Protein AF-A0AAE1LAB5-F1 (afdb_monomer_lite)

pLDDT: mean 73.08, std 18.85, range [36.0, 97.56]

Structure (mmCIF, N/CA/C/O backbone):
data_AF-A0AAE1LAB5-F1
#
_entry.id   AF-A0AAE1LAB5-F1
#
loop_
_atom_site.group_PDB
_atom_site.id
_atom_site.type_symbol
_atom_site.label_atom_id
_atom_site.label_alt_id
_atom_site.label_comp_id
_atom_site.label_asym_id
_atom_site.label_entity_id
_atom_site.label_seq_id
_atom_site.pdbx_PDB_ins_code
_atom_site.Cartn_x
_atom_site.Cartn_y
_atom_site.Cartn_z
_atom_site.occupancy
_atom_site.B_iso_or_equiv
_atom_site.auth_seq_id
_atom_site.auth_comp_id
_atom_site.auth_asym_id
_atom_site.auth_atom_id
_atom_site.pdbx_PDB_model_num
ATOM 1 N N . MET A 1 1 ? -37.524 -19.608 55.853 1.00 47.59 1 MET A N 1
ATOM 2 C CA . MET A 1 1 ? -36.945 -18.722 56.881 1.00 47.59 1 MET A CA 1
ATOM 3 C C . MET A 1 1 ? -35.815 -19.489 57.549 1.00 47.59 1 MET A C 1
ATOM 5 O O . MET A 1 1 ? -36.113 -20.375 58.326 1.00 47.59 1 MET A O 1
ATOM 9 N N . ILE A 1 2 ? -34.574 -19.239 57.127 1.00 46.47 2 ILE A N 1
ATOM 10 C CA . ILE A 1 2 ? -33.291 -19.380 57.843 1.00 46.47 2 ILE A CA 1
ATOM 11 C C . ILE A 1 2 ? -32.331 -18.559 56.970 1.00 46.47 2 ILE A C 1
ATOM 13 O O . ILE A 1 2 ? -32.181 -18.834 55.782 1.00 46.47 2 ILE A O 1
ATOM 17 N N . ILE A 1 3 ? -31.821 -17.473 57.540 1.00 46.22 3 ILE A N 1
ATOM 18 C CA . ILE A 1 3 ? -30.944 -16.485 56.908 1.00 46.22 3 ILE A CA 1
ATOM 19 C C . ILE A 1 3 ? -29.530 -16.824 57.381 1.00 46.22 3 ILE A C 1
ATOM 21 O O . ILE A 1 3 ? -29.283 -16.846 58.586 1.00 46.22 3 ILE A O 1
ATOM 25 N N . GLY A 1 4 ? -28.631 -17.142 56.451 1.00 46.97 4 GLY A N 1
ATOM 26 C CA . GLY A 1 4 ? -27.217 -17.383 56.729 1.00 46.97 4 GLY A CA 1
ATOM 27 C C . GLY A 1 4 ? -26.400 -16.126 56.448 1.00 46.97 4 GLY A C 1
ATOM 28 O O . GLY A 1 4 ? -26.215 -15.767 55.290 1.00 46.97 4 GLY A O 1
ATOM 29 N N . ASN A 1 5 ? -25.937 -15.469 57.512 1.00 48.53 5 ASN A N 1
ATOM 30 C CA . ASN A 1 5 ? -24.971 -14.370 57.474 1.00 48.53 5 ASN A CA 1
ATOM 31 C C . ASN A 1 5 ? -23.584 -14.882 57.058 1.00 48.53 5 ASN A C 1
ATOM 33 O O . ASN A 1 5 ? -23.086 -15.843 57.645 1.00 48.53 5 ASN A O 1
ATOM 37 N N . VAL A 1 6 ? -22.928 -14.177 56.135 1.00 54.72 6 VAL A N 1
ATOM 38 C CA . VAL A 1 6 ? -21.488 -14.300 55.857 1.00 54.72 6 VAL A CA 1
ATOM 39 C C . VAL A 1 6 ? -20.824 -12.964 56.227 1.00 54.72 6 VAL A C 1
ATOM 41 O O . VAL A 1 6 ? -21.336 -11.921 55.816 1.00 54.72 6 VAL A O 1
ATOM 44 N N . PRO A 1 7 ? -19.744 -12.956 57.032 1.00 54.84 7 PRO A N 1
ATOM 45 C CA . PRO A 1 7 ? -19.070 -11.734 57.460 1.00 54.84 7 PRO A CA 1
ATOM 46 C C . PRO A 1 7 ? -18.138 -11.175 56.376 1.00 54.84 7 PRO A C 1
ATOM 48 O O . PRO A 1 7 ? -17.539 -11.917 55.599 1.00 54.84 7 PRO A O 1
ATOM 51 N N . GLY A 1 8 ? -18.057 -9.843 56.350 1.00 45.88 8 GLY A N 1
ATOM 52 C CA . GLY A 1 8 ? -17.379 -9.042 55.340 1.00 45.88 8 GLY A CA 1
ATOM 53 C C . GLY A 1 8 ? -15.859 -9.168 55.310 1.00 45.88 8 GLY A C 1
ATOM 54 O O . GLY A 1 8 ? -15.195 -9.360 56.328 1.00 45.88 8 GLY A O 1
ATOM 55 N N . VAL A 1 9 ? -15.334 -8.987 54.102 1.00 52.06 9 VAL A N 1
ATOM 56 C CA . VAL A 1 9 ? -13.923 -8.747 53.816 1.00 52.06 9 VAL A CA 1
ATOM 57 C C . VAL A 1 9 ? -13.809 -7.274 53.439 1.00 52.06 9 VAL A C 1
ATOM 59 O O . VAL A 1 9 ? -14.431 -6.827 52.476 1.00 52.06 9 VAL A O 1
ATOM 62 N N . ALA A 1 10 ? -13.064 -6.520 54.246 1.00 54.12 10 ALA A N 1
ATOM 63 C CA . ALA A 1 10 ? -12.597 -5.188 53.902 1.00 54.12 10 ALA A CA 1
ATOM 64 C C . ALA A 1 10 ? -11.557 -5.335 52.783 1.00 54.12 10 ALA A C 1
ATOM 66 O O . ALA A 1 10 ? -10.532 -5.982 52.985 1.00 54.12 10 ALA A O 1
ATOM 67 N N . GLY A 1 11 ? -11.877 -4.814 51.600 1.00 47.41 11 GLY A N 1
ATOM 68 C CA . GLY A 1 11 ? -10.947 -4.684 50.485 1.00 47.41 11 GLY A CA 1
ATOM 69 C C . GLY A 1 11 ? -10.471 -3.242 50.417 1.00 47.41 11 GLY A C 1
ATOM 70 O O . GLY A 1 11 ? -11.293 -2.330 50.362 1.00 47.41 11 GLY A O 1
ATOM 71 N N . ASP A 1 12 ? -9.156 -3.081 50.490 1.00 44.62 12 ASP A N 1
ATOM 72 C CA . ASP A 1 12 ? -8.423 -1.825 50.442 1.00 44.62 12 ASP A CA 1
ATOM 73 C C . ASP A 1 12 ? -8.774 -0.983 49.206 1.00 44.62 12 ASP A C 1
ATOM 75 O O . ASP A 1 12 ? -8.819 -1.481 48.080 1.00 44.62 12 ASP A O 1
ATOM 79 N N . ASN A 1 13 ? -8.991 0.315 49.432 1.00 46.31 13 ASN A N 1
ATOM 80 C CA . ASN A 1 13 ? -9.000 1.325 48.381 1.00 46.31 13 ASN A CA 1
ATOM 81 C C . ASN A 1 13 ? -7.557 1.500 47.899 1.00 46.31 13 ASN A C 1
ATOM 83 O O . ASN A 1 13 ? -6.717 2.005 48.643 1.00 46.31 13 ASN A O 1
ATOM 87 N N . VAL A 1 14 ? -7.274 1.059 46.676 1.00 53.84 14 VAL A N 1
ATOM 88 C CA . VAL A 1 14 ? -6.040 1.401 45.971 1.00 53.84 14 VAL A CA 1
ATOM 89 C C . VAL A 1 14 ? -6.331 2.662 45.169 1.00 53.84 14 VAL A C 1
ATOM 91 O O . VAL A 1 14 ? -7.194 2.651 44.294 1.00 53.84 14 VAL A O 1
ATOM 94 N N . ASP A 1 15 ? -5.639 3.742 45.519 1.00 51.41 15 ASP A N 1
ATOM 95 C CA . ASP A 1 15 ? -5.604 4.987 44.762 1.00 51.41 15 ASP A CA 1
ATOM 96 C C . ASP A 1 15 ? -5.002 4.716 43.370 1.00 51.41 15 ASP A C 1
ATOM 98 O O . ASP A 1 15 ? -3.806 4.455 43.226 1.00 51.41 15 ASP A O 1
ATOM 102 N N . GLU A 1 16 ? -5.851 4.729 42.342 1.00 51.78 16 GLU A N 1
ATOM 103 C CA . GLU A 1 16 ? -5.446 4.759 40.936 1.00 51.78 16 GLU A CA 1
ATOM 104 C C . GLU A 1 16 ? -5.045 6.203 40.598 1.00 51.78 16 GLU A C 1
ATOM 106 O O . GLU A 1 16 ? -5.888 7.053 40.314 1.00 51.78 16 GLU A O 1
ATOM 111 N N . GLU A 1 17 ? -3.747 6.504 40.688 1.00 54.88 17 GLU A N 1
ATOM 112 C CA . GLU A 1 17 ? -3.196 7.746 40.148 1.00 54.88 17 GLU A CA 1
ATOM 113 C C . GLU A 1 17 ? -3.131 7.670 38.614 1.00 54.88 17 GLU A C 1
ATOM 115 O O . GLU A 1 17 ? -2.463 6.816 38.024 1.00 54.88 17 GLU A O 1
ATOM 120 N N . ASP A 1 18 ? -3.840 8.609 37.989 1.00 44.50 18 ASP A N 1
ATOM 121 C CA . ASP A 1 18 ? -3.874 8.909 36.562 1.00 44.50 18 ASP A CA 1
ATOM 122 C C . ASP A 1 18 ? -2.466 9.118 35.977 1.00 44.50 18 ASP A C 1
ATOM 124 O O . ASP A 1 18 ? -1.861 10.185 36.100 1.00 44.50 18 ASP A O 1
ATOM 128 N N . ASN A 1 19 ? -1.962 8.118 35.254 1.00 44.69 19 ASN A N 1
ATOM 129 C CA . ASN A 1 19 ? -0.778 8.252 34.410 1.00 44.69 19 ASN A CA 1
ATOM 130 C C . ASN A 1 19 ? -1.202 8.466 32.948 1.00 44.69 19 ASN A C 1
ATOM 132 O O . ASN A 1 19 ? -1.164 7.552 32.122 1.00 44.69 19 ASN A O 1
ATOM 136 N N . VAL A 1 20 ? -1.647 9.682 32.623 1.00 42.00 20 VAL A N 1
ATOM 137 C CA . VAL A 1 20 ? -1.974 10.070 31.243 1.00 42.00 20 VAL A CA 1
ATOM 138 C C . VAL A 1 20 ? -0.680 10.476 30.538 1.00 42.00 20 VAL A C 1
ATOM 140 O O . VAL A 1 20 ? -0.232 11.618 30.607 1.00 42.00 20 VAL A O 1
ATOM 143 N N . SER A 1 21 ? -0.048 9.502 29.885 1.00 44.84 21 SER A N 1
ATOM 144 C CA . SER A 1 21 ? 1.121 9.729 29.033 1.00 44.84 21 SER A CA 1
ATOM 145 C C . SER A 1 21 ? 0.756 10.617 27.841 1.00 44.84 21 SER A C 1
ATOM 147 O O . SER A 1 21 ? -0.222 10.365 27.135 1.00 44.84 21 SER A O 1
ATOM 149 N N . ALA A 1 22 ? 1.559 11.657 27.627 1.00 44.81 22 ALA A N 1
ATOM 150 C CA . ALA A 1 22 ? 1.463 12.566 26.495 1.00 44.81 22 ALA A CA 1
ATOM 151 C C . ALA A 1 22 ? 1.637 11.799 25.172 1.00 44.81 22 ALA A C 1
ATOM 153 O O . ALA A 1 22 ? 2.671 11.177 24.937 1.00 44.81 22 ALA A O 1
ATOM 154 N N . LEU A 1 23 ? 0.617 11.838 24.313 1.00 45.19 23 LEU A N 1
ATOM 155 C CA . LEU A 1 23 ? 0.712 11.377 22.930 1.00 45.19 23 LEU A CA 1
ATOM 156 C C . LEU A 1 23 ? 1.247 12.537 22.085 1.00 45.19 23 LEU A C 1
ATOM 158 O O . LEU A 1 23 ? 0.518 13.485 21.800 1.00 45.19 23 LEU A O 1
ATOM 162 N N . GLU A 1 24 ? 2.529 12.481 21.726 1.00 52.66 24 GLU A N 1
ATOM 163 C CA . GLU A 1 24 ? 3.120 13.378 20.730 1.00 52.66 24 GLU A CA 1
ATOM 164 C C . GLU A 1 24 ? 2.564 13.041 19.333 1.00 52.66 24 GLU A C 1
ATOM 166 O O . GLU A 1 24 ? 2.440 11.869 18.966 1.00 52.66 24 GLU A O 1
ATOM 171 N N . GLU A 1 25 ? 2.210 14.065 18.549 1.00 46.75 25 GLU A N 1
ATOM 172 C CA . GLU A 1 25 ? 1.856 13.914 17.134 1.00 46.75 25 GLU A CA 1
ATOM 173 C C . GLU A 1 25 ? 3.087 13.423 16.363 1.00 46.75 25 GLU A C 1
ATOM 175 O O . GLU A 1 25 ? 4.005 14.186 16.067 1.00 46.75 25 GLU A O 1
ATOM 180 N N . VAL A 1 26 ? 3.128 12.127 16.054 1.00 48.59 26 VAL A N 1
ATOM 181 C CA . VAL A 1 26 ? 4.258 11.539 15.336 1.00 48.59 26 VAL A CA 1
ATOM 182 C C . VAL A 1 26 ? 4.101 11.804 13.840 1.00 48.59 26 VAL A C 1
ATOM 184 O O . VAL A 1 26 ? 3.186 11.288 13.196 1.00 48.59 26 VAL A O 1
ATOM 187 N N . SER A 1 27 ? 5.006 12.597 13.266 1.00 48.59 27 SER A N 1
ATOM 188 C CA . SER A 1 27 ? 5.107 12.758 11.815 1.00 48.59 27 SER A CA 1
ATOM 189 C C . SER A 1 27 ? 5.420 11.406 11.166 1.00 48.59 27 SER A C 1
ATOM 191 O O . SER A 1 27 ? 6.287 10.668 11.634 1.00 48.59 27 SER A O 1
ATOM 193 N N . LEU A 1 28 ? 4.775 11.082 10.038 1.00 51.34 28 LEU A N 1
ATOM 194 C CA . LEU A 1 28 ? 5.067 9.867 9.255 1.00 51.34 28 LEU A CA 1
ATOM 195 C C . LEU A 1 28 ? 6.553 9.754 8.861 1.00 51.34 28 LEU A C 1
ATOM 197 O O . LEU A 1 28 ? 7.046 8.650 8.642 1.00 51.34 28 LEU A O 1
ATOM 201 N N . GLN A 1 29 ? 7.272 10.880 8.797 1.00 50.75 29 GLN A N 1
ATOM 202 C CA . GLN A 1 29 ? 8.713 10.912 8.532 1.00 50.75 29 GLN A CA 1
ATOM 203 C C . GLN A 1 29 ? 9.547 10.467 9.748 1.00 50.75 29 GLN A C 1
ATOM 205 O O . GLN A 1 29 ? 10.603 9.864 9.562 1.00 50.75 29 GLN A O 1
ATOM 210 N N . ASP A 1 30 ? 9.044 10.665 10.969 1.00 50.00 30 ASP A N 1
ATOM 211 C CA . ASP A 1 30 ? 9.738 10.331 12.220 1.00 50.00 30 ASP A CA 1
ATOM 212 C C . ASP A 1 30 ? 9.530 8.858 12.628 1.00 50.00 30 ASP A C 1
ATOM 214 O O . ASP A 1 30 ? 10.424 8.228 13.195 1.00 50.00 30 ASP A O 1
ATOM 218 N N . ILE A 1 31 ? 8.399 8.243 12.247 1.00 52.41 31 ILE A N 1
ATOM 219 C CA . ILE A 1 31 ? 8.104 6.813 12.507 1.00 52.41 31 ILE A CA 1
ATOM 220 C C . ILE A 1 31 ? 9.097 5.885 11.789 1.00 52.41 31 ILE A C 1
ATOM 222 O O . ILE A 1 31 ? 9.426 4.807 12.286 1.00 52.41 31 ILE A O 1
ATOM 226 N N . VAL A 1 32 ? 9.620 6.303 10.632 1.00 50.59 32 VAL A N 1
ATOM 227 C CA . VAL A 1 32 ? 10.622 5.530 9.878 1.00 50.59 32 VAL A CA 1
ATOM 228 C C . VAL A 1 32 ? 11.971 5.483 10.622 1.00 50.59 32 VAL A C 1
ATOM 230 O O . VAL A 1 32 ? 12.738 4.532 10.440 1.00 50.59 32 VAL A O 1
ATOM 233 N N . GLY A 1 33 ? 12.238 6.455 11.504 1.00 44.22 33 GLY A N 1
ATOM 234 C CA . GLY A 1 33 ? 13.461 6.543 12.303 1.00 44.22 33 GLY A CA 1
ATOM 235 C C . GLY A 1 33 ? 13.467 5.675 13.567 1.00 44.22 33 GLY A C 1
ATOM 236 O O . GLY A 1 33 ? 14.489 5.076 13.875 1.00 44.22 33 GLY A O 1
ATOM 237 N N . ALA A 1 34 ? 12.335 5.529 14.262 1.00 45.66 34 ALA A N 1
ATOM 238 C CA . ALA A 1 34 ? 12.304 5.038 15.650 1.00 45.66 34 ALA A CA 1
ATOM 239 C C . ALA A 1 34 ? 12.298 3.504 15.857 1.00 45.66 34 ALA A C 1
ATOM 241 O O . ALA A 1 34 ? 12.138 3.034 16.981 1.00 45.66 34 ALA A O 1
ATOM 242 N N . VAL A 1 35 ? 12.469 2.689 14.811 1.00 48.50 35 VAL A N 1
ATOM 243 C CA . VAL A 1 35 ? 12.579 1.219 14.960 1.00 48.50 35 VAL A CA 1
ATOM 244 C C . VAL A 1 35 ? 14.047 0.823 15.181 1.00 48.50 35 VAL A C 1
ATOM 246 O O . VAL A 1 35 ? 14.648 0.196 14.312 1.00 48.50 35 VAL A O 1
ATOM 249 N N . GLU A 1 36 ? 14.683 1.272 16.258 1.00 47.16 36 GLU A N 1
ATOM 250 C CA . GLU A 1 36 ? 16.072 0.894 16.567 1.00 47.16 36 GLU A CA 1
ATOM 251 C C . GLU A 1 36 ? 16.140 -0.387 17.420 1.00 47.16 36 GLU A C 1
ATOM 253 O O . GLU A 1 36 ? 15.491 -0.505 18.455 1.00 47.16 36 GLU A O 1
ATOM 258 N N . ASP A 1 37 ? 16.927 -1.342 16.912 1.00 44.94 37 ASP A N 1
ATOM 259 C CA . ASP A 1 37 ? 17.691 -2.384 17.605 1.00 44.94 37 ASP A CA 1
ATOM 260 C C . ASP A 1 37 ? 17.012 -3.263 18.666 1.00 44.94 37 ASP A C 1
ATOM 262 O O . ASP A 1 37 ? 17.310 -3.216 19.857 1.00 44.94 37 ASP A O 1
ATOM 266 N N . THR A 1 38 ? 16.254 -4.249 18.186 1.00 45.81 38 THR A N 1
ATOM 267 C CA . THR A 1 38 ? 16.291 -5.595 18.782 1.00 45.81 38 THR A CA 1
ATOM 268 C C . THR A 1 38 ? 16.699 -6.589 17.699 1.00 45.81 38 THR A C 1
ATOM 270 O O . THR A 1 38 ? 15.855 -7.271 17.117 1.00 45.81 38 THR A O 1
ATOM 273 N N . ALA A 1 39 ? 17.989 -6.593 17.358 1.00 44.25 39 ALA A N 1
ATOM 274 C CA . ALA A 1 39 ? 18.592 -7.540 16.428 1.00 44.25 39 ALA A CA 1
ATOM 275 C C . ALA A 1 39 ? 19.476 -8.520 17.205 1.00 44.25 39 ALA A C 1
ATOM 277 O O . ALA A 1 39 ? 20.671 -8.300 17.361 1.00 44.25 39 ALA A O 1
ATOM 278 N N . ASP A 1 40 ? 18.868 -9.608 17.657 1.00 54.19 40 ASP A N 1
ATOM 279 C CA . ASP A 1 40 ? 19.535 -10.901 17.730 1.00 54.19 40 ASP A CA 1
ATOM 280 C C . ASP A 1 40 ? 18.772 -11.831 16.775 1.00 54.19 40 ASP A C 1
ATOM 282 O O . ASP A 1 40 ? 17.556 -11.690 16.633 1.00 54.19 40 ASP A O 1
ATOM 286 N N . GLU A 1 41 ? 19.505 -12.751 16.140 1.00 44.81 41 GLU A N 1
ATOM 287 C CA . GLU A 1 41 ? 19.078 -13.884 15.291 1.00 44.81 41 GLU A CA 1
ATOM 288 C C . GLU A 1 41 ? 19.467 -13.793 13.796 1.00 44.81 41 GLU A C 1
ATOM 290 O O . GLU A 1 41 ? 18.862 -13.117 12.964 1.00 44.81 41 GLU A O 1
ATOM 295 N N . ASP A 1 42 ? 20.515 -14.566 13.496 1.00 39.75 42 ASP A N 1
ATOM 296 C CA . ASP A 1 42 ? 20.771 -15.365 12.298 1.00 39.75 42 ASP A CA 1
ATOM 297 C C . ASP A 1 42 ? 20.525 -14.754 10.913 1.00 39.75 42 ASP A C 1
ATOM 299 O O . ASP A 1 42 ? 19.464 -14.809 10.286 1.00 39.75 42 ASP A O 1
ATOM 303 N N . PHE A 1 43 ? 21.651 -14.298 10.371 1.00 40.78 43 PHE A N 1
ATOM 304 C CA . PHE A 1 43 ? 21.884 -13.884 9.000 1.00 40.78 43 PHE A CA 1
ATOM 305 C C . PHE A 1 43 ? 21.645 -15.045 8.014 1.00 40.78 43 PHE A C 1
ATOM 307 O O . PHE A 1 43 ? 22.578 -15.692 7.533 1.00 40.78 43 PHE A O 1
ATOM 314 N N . ILE A 1 44 ? 20.386 -15.302 7.656 1.00 41.38 44 ILE A N 1
ATOM 315 C CA . ILE A 1 44 ? 20.075 -16.024 6.422 1.00 41.38 44 ILE A CA 1
ATOM 316 C C . ILE A 1 44 ? 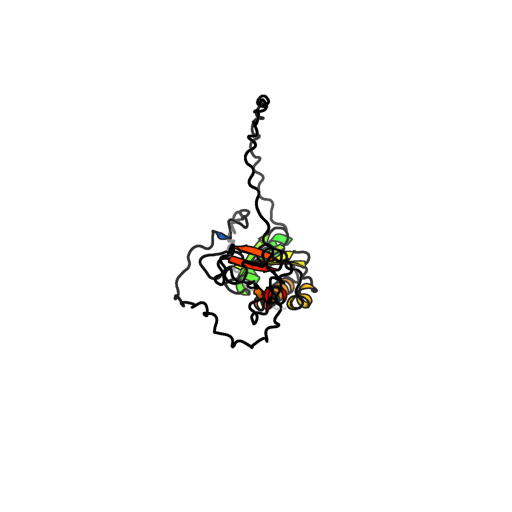20.472 -15.091 5.277 1.00 41.38 44 ILE A C 1
ATOM 318 O O . ILE A 1 44 ? 19.760 -14.144 4.943 1.00 41.38 44 ILE A O 1
ATOM 322 N N . ALA A 1 45 ? 21.650 -15.334 4.699 1.00 36.00 45 ALA A N 1
ATOM 323 C CA . ALA A 1 45 ? 22.103 -14.681 3.480 1.00 36.00 45 ALA A CA 1
ATOM 324 C C . ALA A 1 45 ? 21.143 -15.046 2.339 1.00 36.00 45 ALA A C 1
ATOM 326 O O . ALA A 1 45 ? 21.324 -16.037 1.633 1.00 36.00 45 ALA A O 1
ATOM 327 N N . ASP A 1 46 ? 20.089 -14.249 2.193 1.00 39.75 46 ASP A N 1
ATOM 328 C CA . ASP A 1 46 ? 19.093 -14.402 1.146 1.00 39.75 46 ASP A CA 1
ATOM 329 C C . ASP A 1 46 ? 19.730 -13.925 -0.166 1.00 39.75 46 ASP A C 1
ATOM 331 O O . ASP A 1 46 ? 19.745 -12.735 -0.514 1.00 39.75 46 ASP A O 1
ATOM 335 N N . VAL A 1 47 ? 20.365 -14.881 -0.848 1.00 38.78 47 VAL A N 1
ATOM 336 C CA . VAL A 1 47 ? 20.833 -14.769 -2.226 1.00 38.78 47 VAL A CA 1
ATOM 337 C C . VAL A 1 47 ? 19.628 -14.313 -3.038 1.00 38.78 47 VAL A C 1
ATOM 339 O O . VAL A 1 47 ? 18.694 -15.087 -3.231 1.00 38.78 47 VAL A O 1
ATOM 342 N N . CYS A 1 48 ? 19.626 -13.059 -3.511 1.00 39.38 48 CYS A N 1
ATOM 343 C CA . CYS A 1 48 ? 18.684 -12.643 -4.546 1.00 39.38 48 CYS A CA 1
ATOM 344 C C . CYS A 1 48 ? 18.787 -13.705 -5.645 1.00 39.38 48 CYS A C 1
ATOM 346 O O . CYS A 1 48 ? 19.894 -13.851 -6.177 1.00 39.38 48 CYS A O 1
ATOM 348 N N . PRO A 1 49 ? 17.728 -14.485 -5.943 1.00 42.97 49 PRO A N 1
ATOM 349 C CA . PRO A 1 49 ? 17.829 -15.520 -6.951 1.00 42.97 49 PRO A CA 1
ATOM 350 C C . PRO A 1 49 ? 18.284 -14.822 -8.223 1.00 42.97 49 PRO A C 1
ATOM 352 O O . PRO A 1 49 ? 17.580 -13.970 -8.769 1.00 42.97 49 PRO A O 1
ATOM 355 N N . SER A 1 50 ? 19.520 -15.119 -8.626 1.00 44.62 50 SER A N 1
ATOM 356 C CA . SER A 1 50 ? 20.026 -14.676 -9.913 1.00 44.62 50 SER A CA 1
ATOM 357 C C . SER A 1 50 ? 19.013 -15.159 -10.944 1.00 44.62 50 SER A C 1
ATOM 359 O O . SER A 1 50 ? 18.534 -16.291 -10.800 1.00 44.62 50 SER A O 1
ATOM 361 N N . PRO A 1 51 ? 18.620 -14.319 -11.913 1.00 40.69 51 PRO A N 1
ATOM 362 C CA . PRO A 1 51 ? 17.593 -14.676 -12.877 1.00 40.69 51 PRO A CA 1
ATOM 363 C C . PRO A 1 51 ? 18.000 -15.998 -13.524 1.00 40.69 51 PRO A C 1
ATOM 365 O O . PRO A 1 51 ? 18.975 -16.063 -14.271 1.00 40.69 51 PRO A O 1
ATOM 368 N N . SER A 1 52 ? 17.300 -17.076 -13.160 1.00 39.19 52 SER A N 1
ATOM 369 C CA . SER A 1 52 ? 17.476 -18.360 -13.819 1.00 39.19 52 SER A CA 1
ATOM 370 C C . SER A 1 52 ? 17.094 -18.139 -15.268 1.00 39.19 52 SER A C 1
ATOM 372 O O . SER A 1 52 ? 15.998 -17.665 -15.563 1.00 39.19 52 SER A O 1
ATOM 374 N N . SER A 1 53 ? 18.050 -18.423 -16.141 1.00 40.88 53 SER A N 1
ATOM 375 C CA . SER A 1 53 ? 17.956 -18.385 -17.589 1.00 40.88 53 SER A CA 1
ATOM 376 C C . SER A 1 53 ? 16.663 -19.050 -18.059 1.00 40.88 53 SER A C 1
ATOM 378 O O . SER A 1 53 ? 16.561 -20.273 -18.149 1.00 40.88 53 SER A O 1
ATOM 380 N N . VAL A 1 54 ? 15.658 -18.224 -18.347 1.00 48.06 54 VAL A N 1
ATOM 381 C CA . VAL A 1 54 ? 14.438 -18.652 -19.027 1.00 48.06 54 VAL A CA 1
ATOM 382 C C . VAL A 1 54 ? 14.846 -19.122 -20.429 1.00 48.06 54 VAL A C 1
ATOM 384 O O . VAL A 1 54 ? 15.597 -18.408 -21.099 1.00 48.06 54 VAL A O 1
ATOM 387 N N . PRO A 1 55 ? 14.401 -20.304 -20.891 1.00 41.12 55 PRO A N 1
ATOM 388 C CA . PRO A 1 55 ? 14.687 -20.763 -22.242 1.00 41.12 55 PRO A CA 1
ATOM 389 C C . PRO A 1 55 ? 14.108 -19.771 -23.257 1.00 41.12 55 PRO A C 1
ATOM 391 O O . PRO A 1 55 ? 12.909 -19.487 -23.263 1.00 41.12 55 PRO A O 1
ATOM 394 N N . GLN A 1 56 ? 14.992 -19.223 -24.091 1.00 37.75 56 GLN A N 1
ATOM 395 C CA . GLN A 1 56 ? 14.646 -18.338 -25.195 1.00 37.75 56 GLN A CA 1
ATOM 396 C C . GLN A 1 56 ? 13.718 -19.079 -26.163 1.00 37.75 56 GLN A C 1
ATOM 398 O O . GLN A 1 56 ? 14.095 -20.091 -26.747 1.00 37.75 56 GLN A O 1
ATOM 403 N N . HIS A 1 57 ? 12.500 -18.569 -26.329 1.00 45.75 57 HIS A N 1
ATOM 404 C CA . HIS A 1 57 ? 11.667 -18.911 -27.472 1.00 45.75 57 HIS A CA 1
ATOM 405 C C . HIS A 1 57 ? 12.116 -18.054 -28.659 1.00 45.75 57 HIS A C 1
ATOM 407 O O . HIS A 1 57 ? 12.003 -16.828 -28.620 1.00 45.75 57 HIS A O 1
ATOM 413 N N . ASP A 1 58 ? 12.628 -18.716 -29.696 1.00 41.28 58 ASP A N 1
ATOM 414 C CA . ASP A 1 58 ? 13.009 -18.117 -30.973 1.00 41.28 58 ASP A CA 1
ATOM 415 C C . ASP A 1 58 ? 11.801 -17.439 -31.638 1.00 41.28 58 ASP A C 1
ATOM 417 O O . ASP A 1 58 ? 10.924 -18.096 -32.203 1.00 41.28 58 ASP A O 1
ATOM 421 N N . TYR A 1 59 ? 11.760 -16.106 -31.596 1.00 50.03 59 TYR A N 1
ATOM 422 C CA . TYR A 1 59 ? 10.879 -15.318 -32.451 1.00 50.03 59 TYR A CA 1
ATOM 423 C C . TYR A 1 59 ? 11.595 -15.005 -33.764 1.00 50.03 59 TYR A C 1
ATOM 425 O O . TYR A 1 59 ? 12.635 -14.347 -33.802 1.00 50.03 59 TYR A O 1
ATOM 433 N N . ALA A 1 60 ? 11.015 -15.502 -34.856 1.00 49.81 60 ALA A N 1
ATOM 434 C CA . ALA A 1 60 ? 11.470 -15.261 -36.213 1.00 49.81 60 ALA A CA 1
ATOM 435 C C . ALA A 1 60 ? 11.464 -13.759 -36.551 1.00 49.81 60 ALA A C 1
ATOM 437 O O . ALA A 1 60 ? 10.466 -13.056 -36.401 1.00 49.81 60 ALA A O 1
ATOM 438 N N . LYS A 1 61 ? 12.615 -13.302 -37.040 1.00 50.94 61 LYS A N 1
ATOM 439 C CA . LYS A 1 61 ? 12.940 -11.943 -37.478 1.00 50.94 61 LYS A CA 1
ATOM 440 C C . LYS A 1 61 ? 12.268 -11.627 -38.826 1.00 50.94 61 LYS A C 1
ATOM 442 O O . LYS A 1 61 ? 12.550 -12.342 -39.788 1.00 50.94 61 LYS A O 1
ATOM 447 N N . PRO A 1 62 ? 11.469 -10.557 -38.974 1.00 53.59 62 PRO A N 1
ATOM 448 C CA . PRO A 1 62 ? 11.206 -9.992 -40.288 1.00 53.59 62 PRO A CA 1
ATOM 449 C C . PRO A 1 62 ? 12.341 -9.037 -40.678 1.00 53.59 62 PRO A C 1
ATOM 451 O O . PRO A 1 62 ? 12.779 -8.191 -39.898 1.00 53.59 62 PRO A O 1
ATOM 454 N N . ALA A 1 63 ? 12.841 -9.219 -41.898 1.00 51.47 63 ALA A N 1
ATOM 455 C CA . ALA A 1 63 ? 13.765 -8.309 -42.550 1.00 51.47 63 ALA A CA 1
ATOM 456 C C . ALA A 1 63 ? 13.008 -7.070 -43.046 1.00 51.47 63 ALA A C 1
ATOM 458 O O . ALA A 1 63 ? 11.983 -7.197 -43.714 1.00 51.47 63 ALA A O 1
ATOM 459 N N . SER A 1 64 ? 13.545 -5.886 -42.770 1.00 54.81 64 SER A N 1
ATOM 460 C CA . SER A 1 64 ? 13.219 -4.680 -43.527 1.00 54.81 64 SER A CA 1
ATOM 461 C C . SER A 1 64 ? 14.424 -3.747 -43.524 1.00 54.81 64 SER A C 1
ATOM 463 O O . SER A 1 64 ? 14.716 -3.083 -42.528 1.00 54.81 64 SER A O 1
ATOM 465 N N . ASP A 1 65 ? 15.123 -3.745 -44.655 1.00 55.47 65 ASP A N 1
ATOM 466 C CA . ASP A 1 65 ? 16.023 -2.684 -45.086 1.00 55.47 65 ASP A CA 1
ATOM 467 C C . ASP A 1 65 ? 15.238 -1.382 -45.213 1.00 55.47 65 ASP A C 1
ATOM 469 O O . ASP A 1 65 ? 14.227 -1.388 -45.902 1.00 55.47 65 ASP A O 1
ATOM 473 N N . HIS A 1 66 ? 15.711 -0.274 -44.636 1.00 49.22 66 HIS A N 1
ATOM 474 C CA . HIS A 1 66 ? 15.519 1.051 -45.232 1.00 49.22 66 HIS A CA 1
ATOM 475 C C . HIS A 1 66 ? 16.545 2.069 -44.709 1.00 49.22 66 HIS A C 1
ATOM 477 O O . HIS A 1 66 ? 16.513 2.502 -43.564 1.00 49.22 66 HIS A O 1
ATOM 483 N N . SER A 1 67 ? 17.432 2.433 -45.637 1.00 60.53 67 SER A N 1
ATOM 484 C CA . SER A 1 67 ? 17.909 3.778 -45.980 1.00 60.53 67 SER A CA 1
ATOM 485 C C . SER A 1 67 ? 18.421 4.718 -44.882 1.00 60.53 67 SER A C 1
ATOM 487 O O . SER A 1 67 ? 17.675 5.340 -44.132 1.00 60.53 67 SER A O 1
ATOM 489 N N . VAL A 1 68 ? 19.738 4.917 -44.937 1.00 51.62 68 VAL A N 1
ATOM 490 C CA . VAL A 1 68 ? 20.499 6.015 -44.337 1.00 51.62 68 VAL A CA 1
ATOM 491 C C . VAL A 1 68 ? 20.129 7.332 -45.026 1.00 51.62 68 VAL A C 1
ATOM 493 O O . VAL A 1 68 ? 20.205 7.422 -46.251 1.00 51.62 68 VAL A O 1
ATOM 496 N N . SER A 1 69 ? 19.798 8.354 -44.238 1.00 55.34 69 SER A N 1
ATOM 497 C CA . SER A 1 69 ? 19.814 9.754 -44.670 1.00 55.34 69 SER A CA 1
ATOM 498 C C . SER A 1 69 ? 20.636 10.557 -43.671 1.00 55.34 69 SER A C 1
ATOM 500 O O . SER A 1 69 ? 20.213 10.800 -42.542 1.00 55.34 69 SER A O 1
ATOM 502 N N . GLU A 1 70 ? 21.833 10.939 -44.102 1.00 58.91 70 GLU A N 1
ATOM 503 C CA . GLU A 1 70 ? 22.675 11.940 -43.462 1.00 58.91 70 GLU A CA 1
ATOM 504 C C . GLU A 1 70 ? 22.030 13.316 -43.648 1.00 58.91 70 GLU A C 1
ATOM 506 O O . GLU A 1 70 ? 21.733 13.711 -44.777 1.00 58.91 70 GLU A O 1
ATOM 511 N N . ILE A 1 71 ? 21.838 14.074 -42.565 1.00 58.31 71 ILE A N 1
ATOM 512 C CA . ILE A 1 71 ? 21.626 15.517 -42.679 1.00 58.31 71 ILE A CA 1
ATOM 513 C C . ILE A 1 71 ? 22.528 16.240 -41.686 1.00 58.31 71 ILE A C 1
ATOM 515 O O . ILE A 1 71 ? 22.600 15.939 -40.497 1.00 58.31 71 ILE A O 1
ATOM 519 N N . SER A 1 72 ? 23.252 17.168 -42.290 1.00 51.41 72 SER A N 1
ATOM 520 C CA . SER A 1 72 ? 24.314 18.018 -41.795 1.00 51.41 72 SER A CA 1
ATOM 521 C C . SER A 1 72 ? 23.846 19.039 -40.750 1.00 51.41 72 SER A C 1
ATOM 523 O O . SER A 1 72 ? 22.739 19.551 -40.851 1.00 51.41 72 SER A O 1
ATOM 525 N N . SER A 1 73 ? 24.767 19.362 -39.834 1.00 49.72 73 SER A N 1
ATOM 526 C CA . SER A 1 73 ? 25.133 20.700 -39.334 1.00 49.72 73 SER A CA 1
ATOM 527 C C . SER A 1 73 ? 24.038 21.708 -38.948 1.00 49.72 73 SER A C 1
ATOM 529 O O . SER A 1 73 ? 23.208 22.079 -39.761 1.00 49.72 73 SER A O 1
ATOM 531 N N . VAL A 1 74 ? 24.176 22.318 -37.765 1.00 54.75 74 VAL A N 1
ATOM 532 C CA . VAL A 1 74 ? 24.475 23.760 -37.606 1.00 54.75 74 VAL A CA 1
ATOM 533 C C . VAL A 1 74 ? 24.721 24.042 -36.119 1.00 54.75 74 VAL A C 1
ATOM 535 O O . VAL A 1 74 ? 23.882 23.803 -35.256 1.00 54.75 74 VAL A O 1
ATOM 538 N N . ILE A 1 75 ? 25.918 24.555 -35.844 1.00 58.50 75 ILE A N 1
ATOM 539 C CA . ILE A 1 75 ? 26.331 25.179 -34.589 1.00 58.50 75 ILE A CA 1
ATOM 540 C C . ILE A 1 75 ? 25.912 26.651 -34.678 1.00 58.50 75 ILE A C 1
ATOM 542 O O . ILE A 1 75 ? 26.152 27.290 -35.703 1.00 58.50 75 ILE A O 1
ATOM 546 N N . SER A 1 76 ? 25.346 27.223 -33.615 1.00 59.19 76 SER A N 1
ATOM 547 C CA . SER A 1 76 ? 25.406 28.673 -33.388 1.00 59.19 76 SER A CA 1
ATOM 548 C C . SER A 1 76 ? 25.471 29.008 -31.893 1.00 59.19 76 SER A C 1
ATOM 550 O O . SER A 1 76 ? 24.847 28.304 -31.096 1.00 59.19 76 SER A O 1
ATOM 552 N N . PRO A 1 77 ? 26.256 30.034 -31.505 1.00 57.34 77 PRO A N 1
ATOM 553 C CA . PRO A 1 77 ? 26.617 30.310 -30.120 1.00 57.34 77 PRO A CA 1
ATOM 554 C C . PRO A 1 77 ? 25.785 31.431 -29.471 1.00 57.34 77 PRO A C 1
ATOM 556 O O . PRO A 1 77 ? 25.191 32.256 -30.155 1.00 57.34 77 PRO A O 1
ATOM 559 N N . ALA A 1 78 ? 25.865 31.449 -28.136 1.00 52.88 78 ALA A N 1
ATOM 560 C CA . ALA A 1 78 ? 25.820 32.577 -27.198 1.00 52.88 78 ALA A CA 1
ATOM 561 C C . ALA A 1 78 ? 24.748 33.674 -27.364 1.00 52.88 78 ALA A C 1
ATOM 563 O O . ALA A 1 78 ? 24.717 34.451 -28.315 1.00 52.88 78 ALA A O 1
ATOM 564 N N . SER A 1 79 ? 23.958 33.852 -26.306 1.00 58.38 79 SER A N 1
ATOM 565 C CA . SER A 1 79 ? 23.326 35.132 -25.986 1.00 58.38 79 SER A CA 1
ATOM 566 C C . SER A 1 79 ? 23.438 35.353 -24.482 1.00 58.38 79 SER A C 1
ATOM 568 O O . SER A 1 79 ? 22.714 34.741 -23.699 1.00 58.38 79 SER A O 1
ATOM 570 N N . ASP A 1 80 ? 24.391 36.201 -24.102 1.00 52.00 80 ASP A N 1
ATOM 571 C CA . ASP A 1 80 ? 24.519 36.766 -22.764 1.00 52.00 80 ASP A CA 1
ATOM 572 C C . ASP A 1 80 ? 23.266 37.585 -22.435 1.00 52.00 80 ASP A C 1
ATOM 574 O O . ASP A 1 80 ? 22.954 38.579 -23.095 1.00 52.00 80 ASP A O 1
ATOM 578 N N . SER A 1 81 ? 22.537 37.162 -21.404 1.00 56.88 81 SER A N 1
ATOM 579 C CA . SER A 1 81 ? 21.426 37.920 -20.835 1.00 56.88 81 SER A CA 1
ATOM 580 C C . SER A 1 81 ? 21.927 38.692 -19.618 1.00 56.88 81 SER A C 1
ATOM 582 O O . SER A 1 81 ? 22.155 38.133 -18.545 1.00 56.88 81 SER A O 1
ATOM 584 N N . CYS A 1 82 ? 22.118 39.998 -19.801 1.00 60.47 82 CYS A N 1
ATOM 585 C CA . CYS A 1 82 ? 22.358 40.954 -18.728 1.00 60.47 82 CYS A CA 1
ATOM 586 C C . CYS A 1 82 ? 21.109 41.063 -17.840 1.00 60.47 82 CYS A C 1
ATOM 588 O O . CYS A 1 82 ? 20.168 41.787 -18.166 1.00 60.47 82 CYS A O 1
ATOM 590 N N . PHE A 1 83 ? 21.104 40.372 -16.701 1.00 57.19 83 PHE A N 1
ATOM 591 C CA . PHE A 1 83 ? 20.120 40.601 -15.646 1.00 57.19 83 PHE A CA 1
ATOM 592 C C . PHE A 1 83 ? 20.485 41.868 -14.862 1.00 57.19 83 PHE A C 1
ATOM 594 O O . PHE A 1 83 ? 21.439 41.889 -14.085 1.00 57.19 83 PHE A O 1
ATOM 601 N N . SER A 1 84 ? 19.710 42.935 -15.064 1.00 65.56 84 SER A N 1
ATOM 602 C CA . SER A 1 84 ? 19.677 44.084 -14.156 1.00 65.56 84 SER A CA 1
ATOM 603 C C . SER A 1 84 ? 19.065 43.668 -12.812 1.00 65.56 84 SER A C 1
ATOM 605 O O . SER A 1 84 ? 17.956 43.131 -12.802 1.00 65.56 84 SER A O 1
ATOM 607 N N . PRO A 1 85 ? 19.719 43.941 -11.671 1.00 64.62 85 PRO A N 1
ATOM 608 C CA . PRO A 1 85 ? 19.106 43.738 -10.366 1.00 64.62 85 PRO A CA 1
ATOM 609 C C . PRO A 1 85 ? 18.029 44.805 -10.118 1.00 64.62 85 PRO A C 1
ATOM 611 O O . PRO A 1 85 ? 18.307 46.006 -10.134 1.00 64.62 85 PRO A O 1
ATOM 614 N N . SER A 1 86 ? 16.790 44.366 -9.888 1.00 74.19 86 SER A N 1
ATOM 615 C CA . SER A 1 86 ? 15.708 45.231 -9.409 1.00 74.19 86 SER A CA 1
ATOM 616 C C . SER A 1 86 ? 15.989 45.720 -7.978 1.00 74.19 86 SER A C 1
ATOM 618 O O . SER A 1 86 ? 16.482 44.947 -7.155 1.00 74.19 86 SER A O 1
ATOM 620 N N . PRO A 1 87 ? 15.655 46.982 -7.652 1.00 68.31 87 PRO A N 1
ATOM 621 C CA . PRO A 1 87 ? 15.826 47.539 -6.314 1.00 68.31 87 PRO A CA 1
ATOM 622 C C . PRO A 1 87 ? 14.931 46.821 -5.294 1.00 68.31 87 PRO A C 1
ATOM 624 O O . PRO A 1 87 ? 13.723 46.688 -5.494 1.00 68.31 87 PRO A O 1
ATOM 627 N N . GLN A 1 88 ? 15.538 46.360 -4.198 1.00 70.12 88 GLN A N 1
ATOM 628 C CA . GLN A 1 88 ? 14.829 45.765 -3.066 1.00 70.12 88 GLN A CA 1
ATOM 629 C C . GLN A 1 88 ? 13.910 46.802 -2.392 1.00 70.12 88 GLN A C 1
ATOM 631 O O . GLN A 1 88 ? 14.349 47.928 -2.139 1.00 70.12 88 GLN A O 1
ATOM 636 N N . PRO A 1 89 ? 12.654 46.442 -2.070 1.00 80.25 89 PRO A N 1
ATOM 637 C CA . PRO A 1 89 ? 11.776 47.285 -1.271 1.00 80.25 89 PRO A CA 1
ATOM 638 C C . PRO A 1 89 ? 12.293 47.416 0.176 1.00 80.25 89 PRO A C 1
ATOM 640 O O . PRO A 1 89 ? 12.980 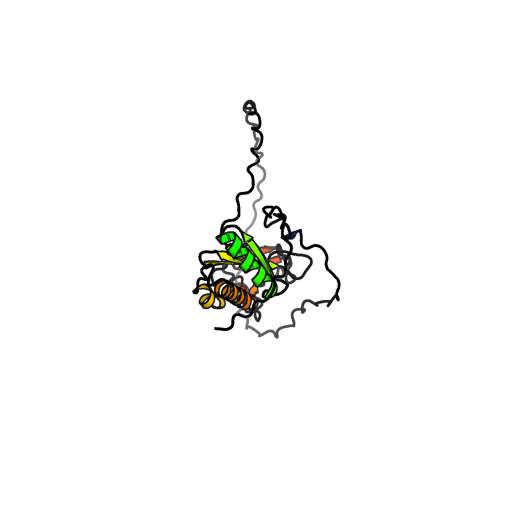46.519 0.671 1.00 80.25 89 PRO A O 1
ATOM 643 N N . PRO A 1 90 ? 11.969 48.525 0.867 1.00 74.38 90 PRO A N 1
ATOM 644 C CA . PRO A 1 90 ? 12.396 48.762 2.240 1.00 74.38 90 PRO A CA 1
ATOM 645 C C . PRO A 1 90 ? 11.850 47.688 3.200 1.00 74.38 90 PRO A C 1
ATOM 647 O O . PRO A 1 90 ? 10.725 47.213 3.015 1.00 74.38 90 PRO A O 1
ATOM 650 N N . PRO A 1 91 ? 12.626 47.315 4.235 1.00 71.12 91 PRO A N 1
ATOM 651 C CA . PRO A 1 91 ? 12.241 46.282 5.187 1.00 71.12 91 PRO A CA 1
ATOM 652 C C . PRO A 1 91 ? 10.958 46.680 5.920 1.00 71.12 91 PRO A C 1
ATOM 654 O O . PRO A 1 91 ? 10.866 47.743 6.536 1.00 71.12 91 PRO A O 1
ATOM 657 N N . THR A 1 92 ? 9.951 45.816 5.825 1.00 77.25 92 THR A N 1
ATOM 658 C CA . THR A 1 92 ? 8.687 45.948 6.550 1.00 77.25 92 THR A CA 1
ATOM 659 C C . THR A 1 92 ? 8.957 45.788 8.053 1.00 77.25 92 THR A C 1
ATOM 661 O O . THR A 1 92 ? 9.697 44.875 8.423 1.00 77.25 92 THR A O 1
ATOM 664 N N . PRO A 1 93 ? 8.400 46.647 8.931 1.00 72.19 93 PRO A N 1
ATOM 665 C CA . PRO A 1 9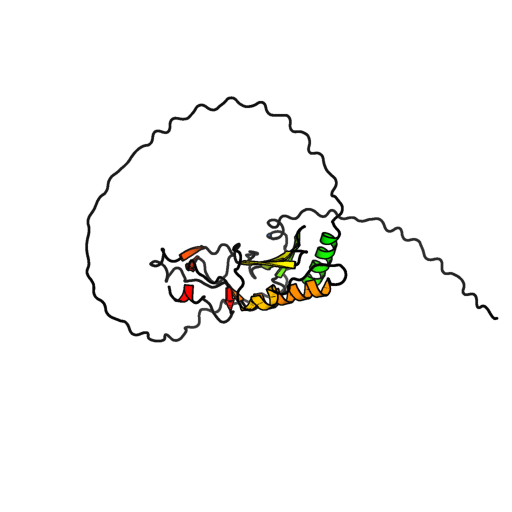3 ? 8.589 46.532 10.374 1.00 72.19 93 PRO A CA 1
ATOM 666 C C . PRO A 1 93 ? 8.153 45.147 10.866 1.00 72.19 93 PRO A C 1
ATOM 668 O O . PRO A 1 93 ? 7.002 44.746 10.684 1.00 72.19 93 PRO A O 1
ATOM 671 N N . GLN A 1 94 ? 9.103 44.415 11.454 1.00 66.25 94 GLN A N 1
ATOM 672 C CA . GLN A 1 94 ? 8.881 43.105 12.057 1.00 66.25 94 GLN A CA 1
ATOM 673 C C . GLN A 1 94 ? 7.855 43.242 13.180 1.00 66.25 94 GLN A C 1
ATOM 675 O O . GLN A 1 94 ? 8.110 43.878 14.201 1.00 66.25 94 GLN A O 1
ATOM 680 N N . LYS A 1 95 ? 6.678 42.655 12.956 1.00 68.88 95 LYS A N 1
ATOM 681 C CA . LYS A 1 95 ? 5.645 42.491 13.972 1.00 68.88 95 LYS A CA 1
ATOM 682 C C . LYS A 1 95 ? 6.208 41.563 15.051 1.00 68.88 95 LYS A C 1
ATOM 684 O O . LYS A 1 95 ? 6.699 40.481 14.736 1.00 68.88 95 LYS A O 1
ATOM 689 N N . GLU A 1 96 ? 6.188 42.047 16.286 1.00 72.19 96 GLU A N 1
ATOM 690 C CA . GLU A 1 96 ? 6.637 41.344 17.485 1.00 72.19 96 GLU A CA 1
ATOM 691 C C . GLU A 1 96 ? 6.012 39.935 17.528 1.00 72.19 96 GLU A C 1
ATOM 693 O O . GLU A 1 96 ? 4.803 39.815 17.301 1.00 72.19 96 GLU A O 1
ATOM 698 N N . PRO A 1 97 ? 6.805 38.864 17.725 1.00 68.00 97 PRO A N 1
ATOM 699 C CA . PRO A 1 97 ? 6.279 37.508 17.748 1.00 68.00 97 PRO A CA 1
ATOM 700 C C . PRO A 1 97 ? 5.366 37.348 18.964 1.00 68.00 97 PRO A C 1
ATOM 702 O O . PRO A 1 97 ? 5.828 37.271 20.103 1.00 68.00 97 PRO A O 1
ATOM 705 N N . GLU A 1 98 ? 4.057 37.320 18.709 1.00 71.38 98 GLU A N 1
ATOM 706 C CA . GLU A 1 98 ? 3.056 36.917 19.691 1.00 71.38 98 GLU A CA 1
ATOM 707 C C . GLU A 1 98 ? 3.471 35.550 20.241 1.00 71.38 98 GLU A C 1
ATOM 709 O O . GLU A 1 98 ? 3.687 34.593 19.494 1.00 71.38 98 GLU A O 1
ATOM 714 N N . SER A 1 99 ? 3.680 35.498 21.558 1.00 69.31 99 SER A N 1
ATOM 715 C CA . SER A 1 99 ? 4.136 34.293 22.242 1.00 69.31 99 SER A CA 1
ATOM 716 C C . SER A 1 99 ? 3.173 33.140 21.945 1.00 69.31 99 SER A C 1
ATOM 718 O O . SER A 1 99 ? 1.958 33.347 22.020 1.00 69.31 99 SER A O 1
ATOM 720 N N . PRO A 1 100 ? 3.677 31.940 21.605 1.00 70.94 100 PRO A N 1
ATOM 721 C CA . PRO A 1 100 ? 2.823 30.814 21.267 1.00 70.94 100 PRO A CA 1
ATOM 722 C C . PRO A 1 100 ? 1.945 30.478 22.470 1.00 70.94 100 PRO A C 1
ATOM 724 O O . PRO A 1 100 ? 2.430 30.101 23.537 1.00 70.94 100 PRO A O 1
ATOM 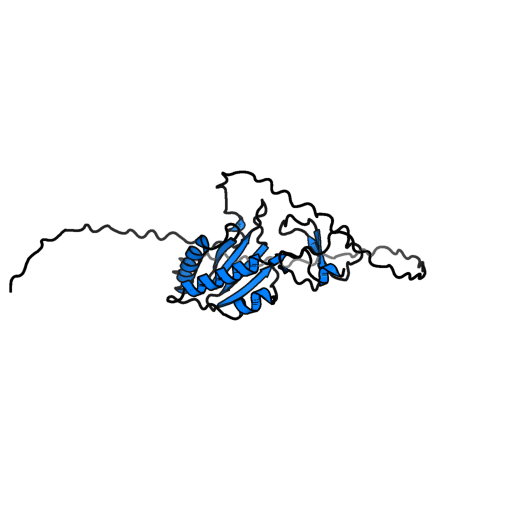727 N N . VAL A 1 101 ? 0.637 30.655 22.294 1.00 71.56 101 VAL A N 1
ATOM 728 C CA . VAL A 1 101 ? -0.368 30.206 23.251 1.00 71.56 101 VAL A CA 1
ATOM 729 C C . VAL A 1 101 ? -0.283 28.684 23.280 1.00 71.56 101 VAL A C 1
ATOM 731 O O . VAL A 1 101 ? -0.671 28.015 22.325 1.00 71.56 101 VAL A O 1
ATOM 734 N N . PHE A 1 102 ? 0.287 28.147 24.357 1.00 65.75 102 PHE A N 1
ATOM 735 C CA . PHE A 1 102 ? 0.392 26.712 24.597 1.00 65.75 102 PHE A CA 1
ATOM 736 C C . PHE A 1 102 ? -1.017 26.181 24.891 1.00 65.75 102 PHE A C 1
ATOM 738 O O . PHE A 1 102 ? -1.515 26.271 26.013 1.00 65.75 102 PHE A O 1
ATOM 745 N N . LEU A 1 103 ? -1.711 25.721 23.851 1.00 68.19 103 LEU A N 1
ATOM 746 C CA . LEU A 1 103 ? -3.000 25.055 23.992 1.00 68.19 103 LEU A CA 1
ATOM 747 C C . LEU A 1 103 ? -2.746 23.635 24.503 1.00 68.19 103 LEU A C 1
ATOM 749 O O . LEU A 1 103 ? -1.965 22.890 23.914 1.00 68.19 103 LEU A O 1
ATOM 753 N N . ALA A 1 104 ? -3.383 23.275 25.617 1.00 72.69 104 ALA A N 1
ATOM 754 C CA . ALA A 1 104 ? -3.337 21.914 26.136 1.00 72.69 104 ALA A CA 1
ATOM 755 C C . ALA A 1 104 ? -3.924 20.925 25.103 1.00 72.69 104 ALA A C 1
ATOM 757 O O . ALA A 1 104 ? -4.882 21.290 24.411 1.00 72.69 104 ALA A O 1
ATOM 758 N N . PRO A 1 105 ? -3.399 19.687 25.001 1.00 69.75 105 PRO A N 1
ATOM 759 C CA . PRO A 1 105 ? -3.933 18.680 24.091 1.00 69.75 105 PRO A CA 1
ATOM 760 C C . PRO A 1 105 ? -5.403 18.393 24.414 1.00 69.75 105 PRO A C 1
ATOM 762 O O . PRO A 1 105 ? -5.750 18.094 25.558 1.00 69.75 105 PRO A O 1
ATOM 765 N N . LEU A 1 106 ? -6.277 18.502 23.414 1.00 66.06 106 LEU A N 1
ATOM 766 C CA . LEU A 1 106 ? -7.669 18.081 23.549 1.00 66.06 106 LEU A CA 1
ATOM 767 C C . LEU A 1 106 ? -7.725 16.551 23.715 1.00 66.06 106 LEU A C 1
ATOM 769 O O . LEU A 1 106 ? -6.911 15.850 23.109 1.00 66.06 106 LEU A O 1
ATOM 773 N N . PRO A 1 107 ? -8.671 16.015 24.508 1.00 68.44 107 PRO A N 1
ATOM 774 C CA . PRO A 1 107 ? -8.844 14.573 24.626 1.00 68.44 107 PRO A CA 1
ATOM 775 C C . PRO A 1 107 ? -9.141 13.954 23.247 1.00 68.44 107 PRO A C 1
ATOM 777 O O . PRO A 1 107 ? -9.843 14.575 22.442 1.00 68.44 107 PRO A O 1
ATOM 780 N N . PRO A 1 108 ? -8.617 12.748 22.961 1.00 70.12 108 PRO A N 1
ATOM 781 C CA . PRO A 1 108 ? -8.811 12.094 21.674 1.00 70.12 108 PRO A CA 1
ATOM 782 C C . PRO A 1 108 ? -10.296 11.806 21.431 1.00 70.12 108 PRO A C 1
ATOM 784 O O . PRO A 1 108 ? -11.013 11.371 22.334 1.00 70.12 108 PRO A O 1
ATOM 787 N N . ASP A 1 109 ? -10.745 12.032 20.197 1.00 82.25 109 ASP A N 1
ATOM 788 C CA . ASP A 1 109 ? -12.099 11.694 19.757 1.00 82.25 109 ASP A CA 1
ATOM 789 C C . ASP A 1 109 ? -12.361 10.181 19.931 1.00 82.25 109 ASP A C 1
ATOM 791 O O . ASP A 1 109 ? -11.441 9.358 19.852 1.00 82.25 109 ASP A O 1
ATOM 795 N N . ILE A 1 110 ? -13.624 9.799 20.145 1.00 79.50 110 ILE A N 1
ATOM 796 C CA . ILE A 1 110 ? -14.076 8.403 20.276 1.00 79.50 110 ILE A CA 1
ATOM 797 C C . ILE A 1 110 ? -13.572 7.579 19.083 1.00 79.50 110 ILE A C 1
ATOM 799 O O . ILE A 1 110 ? -13.078 6.464 19.258 1.00 79.50 110 ILE A O 1
ATOM 803 N N . SER A 1 111 ? -13.603 8.160 17.878 1.00 84.38 111 SER A N 1
ATOM 804 C CA . SER A 1 111 ? -13.067 7.535 16.664 1.00 84.38 111 SER A CA 1
ATOM 805 C C . SER A 1 111 ? -11.577 7.194 16.788 1.00 84.38 111 SER A C 1
ATOM 807 O O . SER A 1 111 ? -11.158 6.098 16.417 1.00 84.38 111 SER A O 1
ATOM 809 N N . THR A 1 112 ? -10.766 8.095 17.345 1.00 90.06 112 THR A N 1
ATOM 810 C CA . THR A 1 112 ? -9.320 7.894 17.512 1.00 90.06 112 THR A CA 1
ATOM 811 C C . THR A 1 112 ? -9.027 6.768 18.499 1.00 90.06 112 THR A C 1
ATOM 813 O O . THR A 1 112 ? -8.170 5.923 18.238 1.00 90.06 112 THR A O 1
ATOM 816 N N . ARG A 1 113 ? -9.779 6.689 19.605 1.00 92.75 113 ARG A N 1
ATOM 817 C CA . ARG A 1 113 ? -9.656 5.580 20.563 1.00 92.75 113 ARG A CA 1
ATOM 818 C C . ARG A 1 113 ? -9.935 4.227 19.898 1.00 92.75 113 ARG A C 1
ATOM 820 O O . ARG A 1 113 ? -9.150 3.297 20.072 1.00 92.75 113 ARG A O 1
ATOM 827 N N . LEU A 1 114 ? -11.007 4.122 19.110 1.00 95.50 114 LEU A N 1
ATOM 828 C CA . LEU A 1 114 ? -11.337 2.887 18.391 1.00 95.50 114 LEU A CA 1
ATOM 829 C C . LEU A 1 114 ? -10.246 2.498 17.388 1.00 95.50 114 LEU A C 1
ATOM 831 O O . LEU A 1 114 ? -9.888 1.326 17.292 1.00 95.50 114 LEU A O 1
ATOM 835 N N . LEU A 1 115 ? -9.662 3.468 16.681 1.00 95.94 115 LEU A N 1
ATOM 836 C CA . LEU A 1 115 ? -8.550 3.217 15.762 1.00 95.94 115 LEU A CA 1
ATOM 837 C C . LEU A 1 115 ? -7.305 2.677 16.482 1.00 95.94 115 LEU A C 1
ATOM 839 O O . LEU A 1 115 ? -6.633 1.792 15.951 1.00 95.94 115 LEU A O 1
ATOM 843 N N . PHE A 1 116 ? -7.011 3.133 17.703 1.00 95.88 116 PHE A N 1
ATOM 844 C CA . PHE A 1 116 ? -5.942 2.544 18.516 1.00 95.88 116 PHE A CA 1
ATOM 845 C C . PHE A 1 116 ? -6.245 1.098 18.930 1.00 95.88 116 PHE A C 1
ATOM 847 O O . PHE A 1 116 ? -5.351 0.251 18.884 1.00 95.88 116 PHE A O 1
ATOM 854 N N . GLU A 1 117 ? -7.496 0.777 19.270 1.00 96.12 117 GLU A N 1
ATOM 855 C CA . GLU A 1 117 ? -7.905 -0.608 19.543 1.00 96.12 117 GLU A CA 1
ATOM 856 C C . GLU A 1 117 ? -7.751 -1.501 18.297 1.00 96.12 117 GLU A C 1
ATOM 858 O O . GLU A 1 117 ? -7.221 -2.614 18.389 1.00 96.12 117 GLU A O 1
ATOM 863 N N . VAL A 1 118 ? -8.129 -0.994 17.117 1.00 97.19 118 VAL A N 1
ATOM 864 C CA . VAL A 1 118 ? -7.897 -1.648 15.817 1.00 97.19 118 VAL A CA 1
ATOM 865 C C . VAL A 1 118 ? -6.401 -1.873 15.581 1.00 97.19 118 VAL A C 1
ATOM 867 O O . VAL A 1 118 ? -5.998 -2.994 15.269 1.00 97.19 118 VAL A O 1
ATOM 870 N N . ARG A 1 119 ? -5.562 -0.845 15.767 1.00 97.50 119 ARG A N 1
ATOM 871 C CA . ARG A 1 119 ? -4.099 -0.921 15.604 1.00 97.50 119 ARG A CA 1
ATOM 872 C C . ARG A 1 119 ? -3.489 -2.013 16.480 1.00 97.50 119 ARG A C 1
ATOM 874 O O . ARG A 1 119 ? -2.683 -2.804 15.998 1.00 97.50 119 ARG A O 1
ATOM 881 N N . ASN A 1 120 ? -3.899 -2.088 17.745 1.00 96.81 120 ASN A N 1
ATOM 882 C CA . ASN A 1 120 ? -3.395 -3.086 18.688 1.00 96.81 120 ASN A CA 1
ATOM 883 C C . ASN A 1 120 ? -3.748 -4.517 18.257 1.00 96.81 120 ASN A C 1
ATOM 885 O O . ASN A 1 120 ? -2.919 -5.419 18.376 1.00 96.81 120 ASN A O 1
ATOM 889 N N . LYS A 1 121 ? -4.955 -4.729 17.716 1.00 97.56 121 LYS A N 1
ATOM 890 C CA . LYS A 1 121 ? -5.356 -6.026 17.147 1.00 97.56 121 LYS A CA 1
ATOM 891 C C . LYS A 1 121 ? -4.560 -6.350 15.882 1.00 97.56 121 LYS A C 1
ATOM 893 O O . LYS A 1 121 ? -4.042 -7.456 15.752 1.00 97.56 121 LYS A O 1
ATOM 898 N N . LEU A 1 122 ? -4.408 -5.380 14.980 1.00 97.50 122 LEU A N 1
ATOM 899 C CA . LEU A 1 122 ? -3.646 -5.550 13.742 1.00 97.50 122 LEU A CA 1
ATOM 900 C C . LEU A 1 122 ? -2.182 -5.895 13.999 1.00 97.50 122 LEU A C 1
ATOM 902 O O . LEU A 1 122 ? -1.648 -6.750 13.301 1.00 97.50 122 LEU A O 1
ATOM 906 N N . PHE A 1 123 ? -1.548 -5.304 15.013 1.00 95.50 123 PHE A N 1
ATOM 907 C CA . PHE A 1 123 ? -0.155 -5.593 15.362 1.00 95.50 123 PHE A CA 1
ATOM 908 C C . PHE A 1 123 ? 0.123 -7.096 15.550 1.00 95.50 123 PHE A C 1
ATOM 910 O O . PHE A 1 123 ? 1.194 -7.574 15.194 1.00 95.50 123 PHE A O 1
ATOM 917 N N . GLN A 1 124 ? -0.854 -7.858 16.051 1.00 94.00 124 GLN A N 1
ATOM 918 C CA . GLN A 1 124 ? -0.723 -9.302 16.274 1.00 94.00 124 GLN A CA 1
ATOM 919 C C . GLN A 1 124 ? -1.060 -10.148 15.035 1.00 94.00 124 GLN A C 1
ATOM 921 O O . GLN A 1 124 ? -0.685 -11.316 14.962 1.00 94.00 124 GLN A O 1
ATOM 926 N N . MET A 1 125 ? -1.802 -9.584 14.080 1.00 96.81 125 MET A N 1
ATOM 927 C CA . MET A 1 125 ? -2.340 -10.302 12.917 1.00 96.81 125 MET A CA 1
ATOM 928 C C . MET A 1 125 ? -1.577 -10.003 11.624 1.00 96.81 125 MET A C 1
ATOM 930 O O . MET A 1 125 ? -1.608 -10.796 10.680 1.00 96.81 125 MET A O 1
ATOM 934 N N . LEU A 1 126 ? -0.917 -8.848 11.554 1.00 95.56 126 LEU A N 1
ATOM 935 C CA . LEU A 1 126 ? -0.153 -8.431 10.392 1.00 95.56 126 LEU A CA 1
ATOM 936 C C . LEU A 1 126 ? 1.184 -9.189 10.311 1.00 95.56 126 LEU A C 1
ATOM 938 O O . LEU A 1 126 ? 1.790 -9.515 11.331 1.00 95.56 126 LEU A O 1
ATOM 942 N N . PRO A 1 127 ? 1.688 -9.472 9.096 1.00 92.44 127 PRO A N 1
ATOM 943 C CA . PRO A 1 127 ? 3.035 -10.013 8.941 1.00 92.44 127 PRO A CA 1
ATOM 944 C C . PRO A 1 127 ? 4.090 -9.039 9.478 1.00 92.44 127 PRO A C 1
ATOM 946 O O . PRO A 1 127 ? 3.920 -7.834 9.356 1.00 92.44 127 PRO A O 1
ATOM 949 N N . TYR A 1 128 ? 5.234 -9.552 9.937 1.00 89.75 128 TYR A N 1
ATOM 950 C CA . TYR A 1 128 ? 6.307 -8.762 10.571 1.00 89.75 128 TYR A CA 1
ATOM 951 C C . TYR A 1 128 ? 6.866 -7.583 9.743 1.00 89.75 128 TYR A C 1
ATOM 953 O O . TYR A 1 128 ? 7.470 -6.670 10.288 1.00 89.75 128 TYR A O 1
ATOM 961 N N . TYR A 1 129 ? 6.705 -7.607 8.418 1.00 88.44 129 TYR A N 1
ATOM 962 C CA . TYR A 1 129 ? 7.134 -6.543 7.496 1.00 88.44 129 TYR A CA 1
ATOM 963 C C . TYR A 1 129 ? 6.004 -5.559 7.155 1.00 88.44 129 TYR A C 1
ATOM 965 O O . TYR A 1 129 ? 6.127 -4.757 6.226 1.00 88.44 129 TYR A O 1
ATOM 973 N N . PHE A 1 130 ? 4.891 -5.644 7.877 1.00 93.19 130 PHE A N 1
ATOM 974 C CA . PHE A 1 130 ? 3.843 -4.644 7.900 1.00 93.19 130 PHE A CA 1
ATOM 975 C C . PHE A 1 130 ? 3.812 -3.968 9.266 1.00 93.19 130 PHE A C 1
ATOM 977 O O . PHE A 1 130 ? 3.980 -4.607 10.299 1.00 93.19 130 PHE A O 1
ATOM 984 N N . THR A 1 131 ? 3.549 -2.671 9.258 1.00 94.44 131 THR A N 1
ATOM 985 C CA . THR A 1 131 ? 3.269 -1.892 10.463 1.00 94.44 131 THR A CA 1
ATOM 986 C C . THR A 1 131 ? 1.996 -1.086 10.262 1.00 94.44 131 THR A C 1
ATOM 988 O O . THR A 1 131 ? 1.541 -0.911 9.131 1.00 94.44 131 THR A O 1
ATOM 991 N N . SER A 1 132 ? 1.404 -0.606 11.350 1.00 96.81 132 SER A N 1
ATOM 992 C CA . SER A 1 132 ? 0.195 0.210 11.300 1.00 96.81 132 SER A CA 1
ATOM 993 C C . SER A 1 132 ? 0.325 1.482 12.130 1.00 96.81 132 SER A C 1
ATOM 995 O O . SER A 1 132 ? 0.733 1.435 13.298 1.00 96.81 132 SER A O 1
ATOM 997 N N . VAL A 1 133 ? -0.072 2.598 11.527 1.00 96.12 133 VAL A N 1
ATOM 998 C CA . VAL A 1 133 ? -0.053 3.950 12.091 1.00 96.12 133 VAL A CA 1
ATOM 999 C C . VAL A 1 133 ? -1.473 4.504 12.063 1.00 96.12 133 VAL A C 1
ATOM 1001 O O . VAL A 1 133 ? -2.167 4.372 11.059 1.00 96.12 133 VAL A O 1
ATOM 1004 N N . VAL A 1 134 ? -1.911 5.094 13.170 1.00 96.19 134 VAL A N 1
ATOM 1005 C CA . VAL A 1 134 ? -3.234 5.719 13.293 1.00 96.19 134 VAL A CA 1
ATOM 1006 C C . VAL A 1 134 ? -3.087 7.216 13.083 1.00 96.19 134 VAL A C 1
ATOM 1008 O O . VAL A 1 134 ? -2.159 7.817 13.621 1.00 96.19 134 VAL A O 1
ATOM 1011 N N . ASP A 1 135 ? -4.014 7.799 12.334 1.00 93.25 135 ASP A N 1
ATOM 1012 C CA . ASP A 1 135 ? -4.193 9.242 12.239 1.00 93.25 135 ASP A CA 1
ATOM 1013 C C . ASP A 1 135 ? -5.645 9.618 12.593 1.00 93.25 135 ASP A C 1
ATOM 1015 O O . ASP A 1 135 ? -6.460 8.778 12.981 1.00 93.25 135 ASP A O 1
ATOM 1019 N N . ASN A 1 136 ? -5.990 10.898 12.463 1.00 90.19 136 ASN A N 1
ATOM 1020 C CA . ASN A 1 136 ? -7.334 11.386 12.787 1.00 90.19 136 ASN A CA 1
ATOM 1021 C C . ASN A 1 136 ? -8.414 10.928 11.786 1.00 90.19 136 ASN A C 1
ATOM 1023 O O . ASN A 1 136 ? -9.600 11.145 12.024 1.00 90.19 136 ASN A O 1
ATOM 1027 N N . ARG A 1 137 ? -8.031 10.357 10.638 1.00 92.50 137 ARG A N 1
ATOM 1028 C CA . ARG A 1 137 ? -8.940 9.997 9.540 1.00 92.50 137 ARG A CA 1
ATOM 1029 C C . ARG A 1 137 ? -9.130 8.491 9.409 1.00 92.50 137 ARG A C 1
ATOM 1031 O O . ARG A 1 137 ? -10.131 8.058 8.834 1.00 92.50 137 ARG A O 1
ATOM 1038 N N . GLY A 1 138 ? -8.197 7.694 9.911 1.00 95.50 138 GLY A N 1
ATOM 1039 C CA . GLY A 1 138 ? -8.202 6.256 9.749 1.00 95.50 138 GLY A CA 1
ATOM 1040 C C . GLY A 1 138 ? -6.904 5.595 10.188 1.00 95.50 138 GLY A C 1
ATOM 1041 O O . GLY A 1 138 ? -6.232 6.006 11.134 1.00 95.50 138 GLY A O 1
ATOM 1042 N N . ILE A 1 139 ? -6.585 4.503 9.503 1.00 97.06 139 ILE A N 1
ATOM 1043 C CA . ILE A 1 139 ? -5.404 3.699 9.777 1.00 97.06 139 ILE A CA 1
ATOM 1044 C C . ILE A 1 139 ? -4.612 3.464 8.497 1.00 97.06 139 ILE A C 1
ATOM 1046 O O . ILE A 1 139 ? -5.144 3.036 7.471 1.00 97.06 139 ILE A O 1
ATOM 1050 N N . HIS A 1 140 ? -3.318 3.739 8.583 1.00 97.31 140 HIS A N 1
ATOM 1051 C CA . HIS A 1 140 ? -2.332 3.446 7.561 1.00 97.31 140 HIS A CA 1
ATOM 1052 C C . HIS A 1 140 ? -1.677 2.112 7.896 1.00 97.31 140 HIS A C 1
ATOM 1054 O O . HIS A 1 140 ? -1.153 1.929 8.992 1.00 97.31 140 HIS A O 1
ATOM 1060 N N . VAL A 1 141 ? -1.677 1.181 6.953 1.00 97.12 141 VAL A N 1
ATOM 1061 C CA . VAL A 1 141 ? -0.992 -0.105 7.033 1.00 97.12 141 VAL A CA 1
ATOM 1062 C C . VAL A 1 141 ? 0.127 -0.100 6.002 1.00 97.12 141 VAL A C 1
ATOM 1064 O O . VAL A 1 141 ? -0.104 -0.122 4.794 1.00 97.12 141 VAL A O 1
ATOM 1067 N N . LEU A 1 142 ? 1.358 -0.031 6.493 1.00 94.69 142 LEU A N 1
ATOM 1068 C CA . LEU A 1 142 ? 2.556 0.221 5.706 1.00 94.69 142 LEU A CA 1
ATOM 1069 C C . LEU A 1 142 ? 3.336 -1.077 5.528 1.00 94.69 142 LEU A C 1
ATOM 1071 O O . LEU A 1 142 ? 3.690 -1.727 6.509 1.00 94.69 142 LEU A O 1
ATOM 1075 N N . MET A 1 143 ? 3.644 -1.434 4.283 1.00 91.62 143 MET A N 1
ATOM 1076 C CA . MET A 1 143 ? 4.596 -2.495 3.971 1.00 91.62 143 MET A CA 1
ATOM 1077 C C . MET A 1 143 ? 6.000 -1.898 3.892 1.00 91.62 143 MET A C 1
ATOM 1079 O O . MET A 1 143 ? 6.300 -1.130 2.971 1.00 91.62 143 MET A O 1
ATOM 1083 N N . VAL A 1 144 ? 6.871 -2.282 4.821 1.00 84.69 144 VAL A N 1
ATOM 1084 C CA . VAL A 1 144 ? 8.265 -1.826 4.858 1.00 84.69 144 VAL A CA 1
ATOM 1085 C C . VAL A 1 144 ? 9.189 -2.811 4.140 1.00 84.69 144 VAL A C 1
ATOM 1087 O O . VAL A 1 144 ? 8.943 -4.020 4.086 1.00 84.69 144 VAL A O 1
ATOM 1090 N N . GLY A 1 145 ? 10.257 -2.290 3.535 1.00 74.06 145 GLY A N 1
ATOM 1091 C CA . GLY A 1 145 ? 11.322 -3.112 2.965 1.00 74.06 145 GLY A CA 1
ATOM 1092 C C . GLY A 1 145 ? 11.964 -4.044 4.005 1.00 74.06 145 GLY A C 1
ATOM 1093 O O . GLY A 1 145 ? 12.085 -3.702 5.173 1.00 74.06 145 GLY A O 1
ATOM 1094 N N . ARG A 1 146 ? 12.399 -5.237 3.572 1.00 65.56 146 ARG A N 1
ATOM 1095 C CA . ARG A 1 146 ? 13.020 -6.266 4.437 1.00 65.56 146 ARG A CA 1
ATOM 1096 C C . ARG A 1 146 ? 14.490 -5.997 4.806 1.00 65.56 146 ARG A C 1
ATOM 1098 O O . ARG A 1 146 ? 15.098 -6.837 5.455 1.00 65.56 146 ARG A O 1
ATOM 1105 N N . ARG A 1 147 ? 15.098 -4.911 4.324 1.00 67.31 147 ARG A N 1
ATOM 1106 C CA . ARG A 1 147 ? 16.541 -4.631 4.479 1.00 67.31 147 ARG A CA 1
ATOM 1107 C C . ARG A 1 147 ? 16.761 -3.258 5.121 1.00 67.31 147 ARG A C 1
ATOM 1109 O O . ARG A 1 147 ? 15.817 -2.634 5.584 1.00 67.31 147 ARG A O 1
ATOM 1116 N N . GLU A 1 148 ? 18.003 -2.779 5.094 1.00 58.03 148 GLU A N 1
ATOM 1117 C CA . GLU A 1 148 ? 18.462 -1.477 5.613 1.00 58.03 148 GLU A CA 1
ATOM 1118 C C . GLU A 1 148 ? 17.611 -0.280 5.158 1.00 58.03 148 GLU A C 1
ATOM 1120 O O . GLU A 1 148 ? 17.572 0.765 5.804 1.00 58.03 148 GLU A O 1
ATOM 1125 N N . SER A 1 149 ? 16.902 -0.418 4.040 1.00 60.28 149 SER A N 1
ATOM 1126 C CA . SER A 1 149 ? 15.886 0.526 3.627 1.00 60.28 149 SER A CA 1
ATOM 1127 C C . SER A 1 149 ? 14.545 0.203 4.272 1.00 60.28 149 SER A C 1
ATOM 1129 O O . SER A 1 149 ? 13.712 -0.508 3.708 1.00 60.28 149 SER A O 1
ATOM 1131 N N . LYS A 1 150 ? 14.262 0.829 5.413 1.00 66.81 150 LYS A N 1
ATOM 1132 C CA . LYS A 1 150 ? 12.896 0.942 5.959 1.00 66.81 150 LYS A CA 1
ATOM 1133 C C . LYS A 1 150 ? 11.981 1.811 5.072 1.00 66.81 150 LYS A C 1
ATOM 1135 O O . LYS A 1 150 ? 11.110 2.519 5.560 1.00 66.81 150 LYS A O 1
ATOM 1140 N N . ALA A 1 151 ? 12.195 1.802 3.756 1.00 76.88 151 ALA A N 1
ATOM 1141 C CA . ALA A 1 151 ? 11.366 2.511 2.804 1.00 76.88 151 ALA A CA 1
ATOM 1142 C C . ALA A 1 151 ? 9.982 1.857 2.768 1.00 76.88 151 ALA A C 1
ATOM 1144 O O . ALA A 1 151 ? 9.859 0.630 2.667 1.00 76.88 151 ALA A O 1
ATOM 1145 N N . VAL A 1 152 ? 8.948 2.692 2.843 1.00 81.12 152 VAL A N 1
ATOM 1146 C CA . VAL A 1 152 ? 7.565 2.272 2.638 1.00 81.12 152 VAL A CA 1
ATOM 1147 C C . VAL A 1 152 ? 7.394 1.956 1.160 1.00 81.12 152 VAL A C 1
ATOM 1149 O O . VAL A 1 152 ? 7.556 2.818 0.299 1.00 81.12 152 VAL A O 1
ATOM 1152 N N . LYS A 1 153 ? 7.091 0.697 0.860 1.00 83.88 153 LYS A N 1
ATOM 1153 C CA . LYS A 1 153 ? 6.885 0.235 -0.517 1.00 83.88 153 LYS A CA 1
ATOM 1154 C C . LYS A 1 153 ? 5.433 0.344 -0.933 1.00 83.88 153 LYS A C 1
ATOM 1156 O O . LYS A 1 153 ? 5.121 0.648 -2.084 1.00 83.88 153 LYS A O 1
ATOM 1161 N N . ARG A 1 154 ? 4.553 0.032 0.014 1.00 90.75 154 ARG A N 1
ATOM 1162 C CA . ARG A 1 154 ? 3.108 0.030 -0.168 1.00 90.75 154 ARG A CA 1
ATOM 1163 C C . ARG A 1 154 ? 2.455 0.586 1.067 1.00 90.75 154 ARG A C 1
ATOM 1165 O O . ARG A 1 154 ? 2.890 0.300 2.181 1.00 90.75 154 ARG A O 1
ATOM 1172 N N . GLU A 1 155 ? 1.374 1.288 0.837 1.00 94.19 155 GLU A N 1
ATOM 1173 C CA . GLU A 1 155 ? 0.521 1.816 1.873 1.00 94.19 155 GLU A CA 1
ATOM 1174 C C . GLU A 1 155 ? -0.912 1.410 1.561 1.00 94.19 155 GLU A C 1
ATOM 1176 O O . GLU A 1 155 ? -1.390 1.549 0.438 1.00 94.19 155 GLU A O 1
ATOM 1181 N N . LEU A 1 156 ? -1.583 0.870 2.566 1.00 95.62 156 LEU A N 1
ATOM 1182 C CA . LEU A 1 156 ? -3.019 0.683 2.588 1.00 95.62 156 LEU A CA 1
ATOM 1183 C C . LEU A 1 156 ? -3.575 1.677 3.600 1.00 95.62 156 LEU A C 1
ATOM 1185 O O . LEU A 1 156 ? -3.293 1.560 4.786 1.00 95.62 156 LEU A O 1
ATOM 1189 N N . PHE A 1 157 ? -4.376 2.626 3.146 1.00 96.06 157 PHE A N 1
ATOM 1190 C CA . PHE A 1 157 ? -5.120 3.521 4.016 1.00 96.06 157 PHE A CA 1
ATOM 1191 C C . PHE A 1 157 ? -6.579 3.077 4.079 1.00 96.06 157 PHE A C 1
ATOM 1193 O O . PHE A 1 157 ? -7.207 2.855 3.040 1.00 96.06 157 PHE A O 1
ATOM 1200 N N . VAL A 1 158 ? -7.116 2.957 5.292 1.00 95.94 158 VAL A N 1
ATOM 1201 C CA . VAL A 1 158 ? -8.534 2.673 5.532 1.00 95.94 158 VAL A CA 1
ATOM 1202 C C . VAL A 1 158 ? -9.105 3.749 6.442 1.00 95.94 158 VAL A C 1
ATOM 1204 O O . VAL A 1 158 ? -8.694 3.867 7.597 1.00 95.94 158 VAL A O 1
ATOM 1207 N N . SER A 1 159 ? -10.041 4.542 5.920 1.00 96.06 159 SER A N 1
ATOM 1208 C CA . SER A 1 159 ? -10.706 5.591 6.693 1.00 96.06 159 SER A CA 1
ATOM 1209 C C . SER A 1 159 ? -11.684 4.994 7.705 1.00 96.06 159 SER A C 1
ATOM 1211 O O . SER A 1 159 ? -12.200 3.891 7.516 1.00 96.06 159 SER A O 1
ATOM 1213 N N . SER A 1 160 ? -12.008 5.738 8.764 1.00 93.81 160 SER A N 1
ATOM 1214 C CA . SER A 1 160 ? -13.068 5.339 9.706 1.00 93.81 160 SER A CA 1
ATOM 1215 C C . SER A 1 160 ? -14.439 5.189 9.025 1.00 93.81 160 SER A C 1
ATOM 1217 O O . SER A 1 160 ? -15.252 4.364 9.439 1.00 93.81 160 SER A O 1
ATOM 1219 N N . GLY A 1 161 ? -14.665 5.928 7.931 1.00 93.25 161 GLY A N 1
ATOM 1220 C CA . GLY A 1 161 ? -15.839 5.816 7.057 1.00 93.25 161 GLY A CA 1
ATOM 1221 C C . GLY A 1 161 ? -15.834 4.603 6.116 1.00 93.25 161 GLY A C 1
ATOM 1222 O O . GLY A 1 161 ? -16.816 4.382 5.408 1.00 93.25 161 GLY A O 1
ATOM 1223 N N . GLY A 1 162 ? -14.752 3.819 6.098 1.00 91.44 162 GLY A N 1
ATOM 1224 C CA . GLY A 1 162 ? -14.616 2.600 5.301 1.00 91.44 162 GLY A CA 1
ATOM 1225 C C . GLY A 1 162 ? -14.141 2.798 3.868 1.00 91.44 162 GLY A C 1
ATOM 1226 O O . GLY A 1 162 ? -14.206 1.862 3.070 1.00 91.44 162 GLY A O 1
ATOM 1227 N N . ASP A 1 163 ? -13.653 3.989 3.522 1.00 92.88 163 ASP A N 1
ATOM 1228 C CA . ASP A 1 163 ? -12.962 4.188 2.253 1.00 92.88 163 ASP A CA 1
ATOM 1229 C C . ASP A 1 163 ? -11.576 3.552 2.315 1.00 92.88 163 ASP A C 1
ATOM 1231 O O . ASP A 1 163 ? -10.854 3.681 3.303 1.00 92.88 163 ASP A O 1
ATOM 1235 N N . VAL A 1 164 ? -11.209 2.869 1.235 1.00 93.19 164 VAL A N 1
ATOM 1236 C CA . VAL A 1 164 ? -9.954 2.132 1.121 1.00 93.19 164 VAL A CA 1
ATOM 1237 C C . VAL A 1 164 ? -9.145 2.723 -0.019 1.00 93.19 164 VAL A C 1
ATOM 1239 O O . VAL A 1 164 ? -9.633 2.812 -1.145 1.00 93.19 164 VAL A O 1
ATOM 1242 N N . ARG A 1 165 ? -7.891 3.072 0.258 1.00 93.06 165 ARG A N 1
ATOM 1243 C CA . ARG A 1 165 ? -6.933 3.550 -0.738 1.00 93.06 165 ARG A CA 1
ATOM 1244 C C . ARG A 1 165 ? -5.644 2.756 -0.634 1.00 93.06 165 ARG A C 1
ATOM 1246 O O . ARG A 1 165 ? -5.189 2.440 0.461 1.00 93.06 165 ARG A O 1
ATOM 1253 N N . ILE A 1 166 ? -5.060 2.431 -1.778 1.00 93.25 166 ILE A N 1
ATOM 1254 C CA . ILE A 1 166 ? -3.795 1.707 -1.850 1.00 93.25 166 ILE A CA 1
ATOM 1255 C C . ILE A 1 166 ? -2.825 2.574 -2.629 1.00 93.25 166 ILE A C 1
ATOM 1257 O O . ILE A 1 166 ? -3.135 3.001 -3.736 1.00 93.25 166 ILE A O 1
ATOM 1261 N N . GLU A 1 167 ? -1.656 2.816 -2.061 1.00 92.12 167 GLU A N 1
ATOM 1262 C CA . GLU A 1 167 ? -0.574 3.536 -2.712 1.00 92.12 167 GLU A CA 1
ATOM 1263 C C . GLU A 1 167 ? 0.639 2.618 -2.858 1.00 92.12 167 GLU A C 1
ATOM 1265 O O . GLU A 1 167 ? 0.985 1.836 -1.968 1.00 92.12 167 GLU A O 1
ATOM 1270 N N . VAL A 1 168 ? 1.290 2.694 -4.013 1.00 88.62 168 VAL A N 1
ATOM 1271 C CA . VAL A 1 168 ? 2.510 1.950 -4.328 1.00 88.62 168 VAL A CA 1
ATOM 1272 C C . VAL A 1 168 ? 3.523 2.965 -4.813 1.00 88.62 168 VAL A C 1
ATOM 1274 O O . VAL A 1 168 ? 3.262 3.677 -5.778 1.00 88.62 168 VAL A O 1
ATOM 1277 N N . HIS A 1 169 ? 4.665 3.057 -4.129 1.00 82.94 169 HIS A N 1
ATOM 1278 C CA . HIS A 1 169 ? 5.698 4.054 -4.44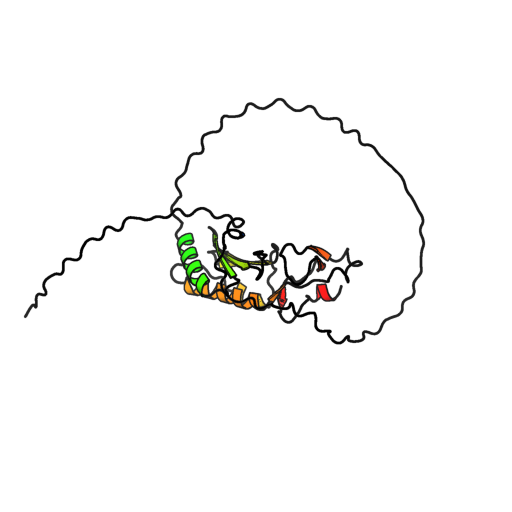3 1.00 82.94 169 HIS A CA 1
ATOM 1279 C C . HIS A 1 169 ? 5.164 5.506 -4.463 1.00 82.94 169 HIS A C 1
ATOM 1281 O O . HIS A 1 169 ? 5.578 6.321 -5.286 1.00 82.94 169 HIS A O 1
ATOM 1287 N N . GLY A 1 170 ? 4.219 5.827 -3.569 1.00 81.62 170 GLY A N 1
ATOM 1288 C CA . GLY A 1 170 ? 3.589 7.152 -3.472 1.00 81.62 170 GLY A CA 1
ATOM 1289 C C . GLY A 1 170 ? 2.618 7.487 -4.609 1.00 81.62 170 GLY A C 1
ATOM 1290 O O . GLY A 1 170 ? 2.234 8.644 -4.766 1.00 81.62 170 GLY A O 1
ATOM 1291 N N . GLN A 1 171 ? 2.242 6.502 -5.430 1.00 84.81 171 GLN A N 1
ATOM 1292 C CA . GLN A 1 171 ? 1.220 6.650 -6.461 1.00 84.81 171 GLN A CA 1
ATOM 1293 C C . GLN A 1 171 ? -0.014 5.838 -6.092 1.00 84.81 171 GLN A C 1
ATOM 1295 O O . GLN A 1 171 ? 0.092 4.671 -5.706 1.00 84.81 171 GLN A O 1
ATOM 1300 N N . GLU A 1 172 ? -1.188 6.446 -6.245 1.00 88.00 172 GLU A N 1
ATOM 1301 C CA . GLU A 1 172 ? -2.453 5.759 -6.029 1.00 88.00 172 GLU A CA 1
ATOM 1302 C C . GLU A 1 172 ? -2.616 4.613 -7.030 1.00 88.00 172 GLU A C 1
ATOM 1304 O O . GLU A 1 172 ? -2.487 4.766 -8.248 1.00 88.00 172 GLU A O 1
ATOM 1309 N N . TYR A 1 173 ? -2.887 3.435 -6.487 1.00 84.19 173 TYR A N 1
ATOM 1310 C CA . TYR A 1 173 ? -3.046 2.222 -7.248 1.00 84.19 173 TYR A CA 1
ATOM 1311 C C . TYR A 1 173 ? -4.494 2.073 -7.702 1.00 84.19 173 TYR A C 1
ATOM 1313 O O . TYR A 1 173 ? -5.369 1.726 -6.907 1.00 84.19 173 TYR A O 1
ATOM 1321 N N . ALA A 1 174 ? -4.744 2.296 -8.994 1.00 75.50 174 ALA A N 1
ATOM 1322 C CA . ALA A 1 174 ? -6.045 2.015 -9.587 1.00 75.50 174 ALA A CA 1
ATOM 1323 C C . ALA A 1 174 ? -6.376 0.525 -9.404 1.00 75.50 174 ALA A C 1
ATOM 1325 O O . ALA A 1 174 ? -5.624 -0.348 -9.845 1.00 75.50 174 ALA A O 1
ATOM 1326 N N . THR A 1 175 ? -7.480 0.251 -8.709 1.00 68.75 175 THR A N 1
ATOM 1327 C CA . THR A 1 175 ? -7.856 -1.071 -8.201 1.00 68.75 175 THR A CA 1
ATOM 1328 C C . THR A 1 175 ? -7.722 -2.170 -9.256 1.00 68.75 175 THR A C 1
ATOM 1330 O O . THR A 1 175 ? -8.420 -2.187 -10.268 1.00 68.75 175 THR A O 1
ATOM 1333 N N . HIS A 1 176 ? -6.821 -3.119 -9.002 1.00 71.19 176 HIS A N 1
ATOM 1334 C CA . HIS A 1 176 ? -6.663 -4.330 -9.806 1.00 71.19 176 HIS A CA 1
ATOM 1335 C C . HIS A 1 176 ? -7.797 -5.314 -9.516 1.00 71.19 176 HIS A C 1
ATOM 1337 O O . HIS A 1 176 ? -8.274 -5.388 -8.384 1.00 71.19 176 HIS A O 1
ATOM 1343 N N . SER A 1 177 ? -8.165 -6.139 -10.498 1.00 75.00 177 SER A N 1
ATOM 1344 C CA . SER A 1 177 ? -9.245 -7.137 -10.377 1.00 75.00 177 SER A CA 1
ATOM 1345 C C . SER A 1 177 ? -9.113 -8.040 -9.145 1.00 75.00 177 SER A C 1
ATOM 1347 O O . SER A 1 177 ? -10.096 -8.366 -8.499 1.00 75.00 177 SER A O 1
ATOM 1349 N N . VAL A 1 178 ? -7.878 -8.383 -8.772 1.00 75.38 178 VAL A N 1
ATOM 1350 C CA . VAL A 1 178 ? -7.543 -9.194 -7.582 1.00 75.38 178 VAL A CA 1
ATOM 1351 C C . VAL A 1 178 ? -8.007 -8.556 -6.264 1.00 75.38 178 VAL A C 1
ATOM 1353 O O . VAL A 1 178 ? -8.241 -9.266 -5.291 1.00 75.38 178 VAL A O 1
ATOM 1356 N N . LEU A 1 179 ? -8.120 -7.230 -6.209 1.00 81.12 179 LEU A N 1
ATOM 1357 C CA . LEU A 1 179 ? -8.509 -6.494 -5.005 1.00 81.12 179 LEU A CA 1
ATOM 1358 C C . LEU A 1 179 ? -9.947 -5.982 -5.067 1.00 81.12 179 LEU A C 1
ATOM 1360 O O . LEU A 1 179 ? -10.469 -5.562 -4.039 1.00 81.12 179 LEU A O 1
ATOM 1364 N N . GLN A 1 180 ? -10.588 -6.039 -6.235 1.00 83.06 180 GLN A N 1
ATOM 1365 C CA . GLN A 1 180 ? -11.892 -5.432 -6.475 1.00 83.06 180 GLN A CA 1
ATOM 1366 C C . GLN A 1 180 ? -12.961 -5.971 -5.513 1.00 83.06 180 GLN A C 1
ATOM 1368 O O . GLN A 1 180 ? -13.538 -5.192 -4.758 1.00 83.06 180 GLN A O 1
ATOM 1373 N N . ASP A 1 181 ? -13.116 -7.294 -5.429 1.00 82.12 181 ASP A N 1
ATOM 1374 C CA . ASP A 1 181 ? -14.113 -7.942 -4.560 1.00 82.12 181 ASP A CA 1
ATOM 1375 C C . ASP A 1 181 ? -13.942 -7.573 -3.077 1.00 82.12 181 ASP A C 1
ATOM 1377 O O . ASP A 1 181 ? -14.900 -7.521 -2.301 1.00 82.12 181 ASP A O 1
ATOM 1381 N N . VAL A 1 182 ? -12.698 -7.325 -2.654 1.00 81.62 182 VAL A N 1
ATOM 1382 C CA . VAL A 1 182 ? -12.395 -6.999 -1.258 1.00 81.62 182 VAL A CA 1
ATOM 1383 C C . VAL A 1 182 ? -12.537 -5.500 -0.989 1.00 81.62 182 VAL A C 1
ATOM 1385 O O . VAL A 1 182 ? -12.958 -5.111 0.099 1.00 81.62 182 VAL A O 1
ATOM 1388 N N . MET A 1 183 ? -1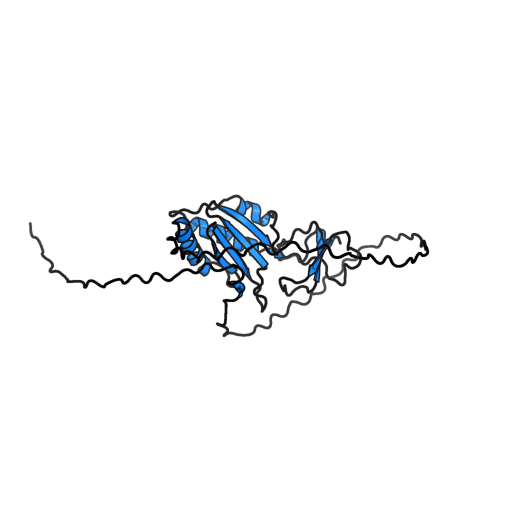2.254 -4.656 -1.977 1.00 82.75 183 MET A N 1
ATOM 1389 C CA . MET A 1 183 ? -12.412 -3.206 -1.866 1.00 82.75 183 MET A CA 1
ATOM 1390 C C . MET A 1 183 ? -13.873 -2.748 -1.972 1.00 82.75 183 MET A C 1
ATOM 1392 O O . MET A 1 183 ? -14.210 -1.694 -1.442 1.00 82.75 183 MET A O 1
ATOM 1396 N N . GLU A 1 184 ? -14.753 -3.532 -2.601 1.00 84.88 184 GLU A N 1
ATOM 1397 C CA . GLU A 1 184 ? -16.185 -3.212 -2.699 1.00 84.88 184 GLU A CA 1
ATOM 1398 C C . GLU A 1 184 ? -16.908 -3.252 -1.343 1.00 84.88 184 GLU A C 1
ATOM 1400 O O . GLU A 1 184 ? -17.887 -2.531 -1.134 1.00 84.88 184 GLU A O 1
ATOM 1405 N N . GLN A 1 185 ? -16.422 -4.052 -0.389 1.00 86.31 185 GLN A N 1
ATOM 1406 C CA . GLN A 1 185 ? -17.022 -4.129 0.944 1.00 86.31 185 GLN A CA 1
ATOM 1407 C C . GLN A 1 185 ? -16.321 -3.142 1.876 1.00 86.31 185 GLN A C 1
ATOM 1409 O O . GLN A 1 185 ? -15.259 -3.436 2.428 1.00 86.31 185 GLN A O 1
ATOM 1414 N N . LYS A 1 186 ? -16.936 -1.972 2.050 1.00 88.06 186 LYS A N 1
ATOM 1415 C CA . LYS A 1 186 ? -16.430 -0.894 2.904 1.00 88.06 186 LYS A CA 1
ATOM 1416 C C . LYS A 1 186 ? -16.555 -1.262 4.389 1.00 88.06 186 LYS A C 1
ATOM 1418 O O . LYS A 1 186 ? -17.683 -1.416 4.866 1.00 88.06 186 LYS A O 1
ATOM 1423 N N . PRO A 1 187 ? -15.448 -1.417 5.137 1.00 87.50 187 PRO A N 1
ATOM 1424 C CA . PRO A 1 187 ? -15.526 -1.651 6.572 1.00 87.50 187 PRO A CA 1
ATOM 1425 C C . PRO A 1 187 ? -15.846 -0.335 7.286 1.00 87.50 187 PRO A C 1
ATOM 1427 O O . PRO A 1 187 ? -15.003 0.548 7.342 1.00 87.50 187 PRO A O 1
ATOM 1430 N N . LEU A 1 188 ? -17.050 -0.177 7.836 1.00 92.31 188 LEU A N 1
ATOM 1431 C CA . LEU A 1 188 ? -17.369 0.995 8.656 1.00 92.31 188 LEU A CA 1
ATOM 1432 C C . LEU A 1 188 ? -16.868 0.767 10.084 1.00 92.31 188 LEU A C 1
ATOM 1434 O O . LEU A 1 188 ? -17.225 -0.239 10.699 1.00 92.31 188 LEU A O 1
ATOM 1438 N N . LEU A 1 189 ? -16.067 1.690 10.620 1.00 92.19 189 LEU A N 1
ATOM 1439 C CA . LEU A 1 189 ? -15.602 1.578 11.998 1.00 92.19 189 LEU A CA 1
ATOM 1440 C C . LEU A 1 189 ? -16.726 1.960 12.962 1.00 92.19 189 LEU A C 1
ATOM 1442 O O . LEU A 1 189 ? -17.231 3.081 12.936 1.00 92.19 189 LEU A O 1
ATOM 1446 N N . ASN A 1 190 ? -17.099 1.028 13.833 1.00 92.19 190 ASN A N 1
ATOM 1447 C CA . ASN A 1 190 ? -18.031 1.265 14.926 1.00 92.19 190 ASN A CA 1
ATOM 1448 C C . ASN A 1 190 ? -17.632 0.422 16.154 1.00 92.19 190 ASN A C 1
ATOM 1450 O O . ASN A 1 190 ? -16.845 -0.518 16.036 1.00 92.19 190 ASN A O 1
ATOM 1454 N N . GLU A 1 191 ? -18.162 0.759 17.333 1.00 91.12 191 GLU A N 1
ATOM 1455 C CA . GLU A 1 191 ? -17.803 0.101 18.603 1.00 91.12 191 GLU A CA 1
ATOM 1456 C C . GLU A 1 191 ? -18.179 -1.391 18.654 1.00 91.12 191 GLU A C 1
ATOM 1458 O O . GLU A 1 191 ? -17.545 -2.169 19.363 1.00 91.12 191 GLU A O 1
ATOM 1463 N N . GLN A 1 192 ? -19.209 -1.798 17.911 1.00 91.75 192 GLN A N 1
ATOM 1464 C CA . GLN A 1 192 ? -19.762 -3.156 17.934 1.00 91.75 192 GLN A CA 1
ATOM 1465 C C . GLN A 1 192 ? -19.020 -4.090 16.964 1.00 91.75 192 GLN A C 1
ATOM 1467 O O . GLN A 1 192 ? -18.910 -5.287 17.226 1.00 91.75 192 GLN A O 1
ATOM 1472 N N . ASP A 1 193 ? -18.439 -3.533 15.898 1.00 92.12 193 ASP A N 1
ATOM 1473 C CA . ASP A 1 193 ? -17.903 -4.266 14.749 1.00 92.12 193 ASP A CA 1
ATOM 1474 C C . ASP A 1 193 ? -16.403 -4.021 14.506 1.00 92.12 193 ASP A C 1
ATOM 1476 O O . ASP A 1 193 ? -15.903 -4.196 13.391 1.00 92.12 193 ASP A O 1
ATOM 1480 N N . ILE A 1 194 ? -15.637 -3.675 15.548 1.00 95.62 194 ILE A N 1
ATOM 1481 C CA . ILE A 1 194 ? -14.166 -3.546 15.467 1.00 95.62 194 ILE A CA 1
ATOM 1482 C C . ILE A 1 194 ? -13.538 -4.807 14.848 1.00 95.62 194 ILE A C 1
ATOM 1484 O O . ILE A 1 194 ? -12.618 -4.716 14.038 1.00 95.62 194 ILE A O 1
ATOM 1488 N N . GLY A 1 195 ? -14.045 -5.991 15.214 1.00 95.94 195 GLY A N 1
ATOM 1489 C CA . GLY A 1 195 ? -13.573 -7.270 14.679 1.00 95.94 195 GLY A CA 1
ATOM 1490 C C . GLY A 1 195 ? -13.738 -7.370 13.163 1.00 95.94 195 GLY A C 1
ATOM 1491 O O . GLY A 1 195 ? -12.773 -7.667 12.468 1.00 95.94 195 GLY A O 1
ATOM 1492 N N . TYR A 1 196 ? -14.918 -7.022 12.643 1.00 94.69 196 TYR A N 1
ATOM 1493 C CA . TYR A 1 196 ? -15.165 -6.998 11.201 1.00 94.69 196 TYR A CA 1
ATOM 1494 C C . TYR A 1 196 ? -14.234 -6.006 10.493 1.00 94.69 196 TYR A C 1
ATOM 1496 O O . TYR A 1 196 ? -13.637 -6.345 9.473 1.00 94.69 196 TYR A O 1
ATOM 1504 N N . PHE A 1 197 ? -14.043 -4.808 11.055 1.00 95.94 197 PHE A N 1
ATOM 1505 C CA . PHE A 1 197 ? -13.126 -3.808 10.502 1.00 95.94 197 PHE A CA 1
ATOM 1506 C C . PHE A 1 197 ? -11.684 -4.340 10.395 1.00 95.94 197 PHE A C 1
ATOM 1508 O O . PHE A 1 197 ? -11.057 -4.235 9.338 1.00 95.94 197 PHE A O 1
ATOM 1515 N N . VAL A 1 198 ? -11.180 -4.977 11.458 1.00 97.25 198 VAL A N 1
ATOM 1516 C CA . VAL A 1 198 ? -9.853 -5.619 11.490 1.00 97.25 198 VAL A CA 1
ATOM 1517 C C . VAL A 1 198 ? -9.754 -6.748 10.462 1.00 97.25 198 VAL A C 1
ATOM 1519 O O . VAL A 1 198 ? -8.806 -6.771 9.674 1.00 97.25 198 VAL A O 1
ATOM 1522 N N . ASP A 1 199 ? -10.736 -7.649 10.416 1.00 95.88 199 ASP A N 1
ATOM 1523 C CA . ASP A 1 199 ? -10.742 -8.795 9.500 1.00 95.88 199 ASP A CA 1
ATOM 1524 C C . ASP A 1 199 ? -10.698 -8.347 8.035 1.00 95.88 199 ASP A C 1
ATOM 1526 O O . ASP A 1 199 ? -9.963 -8.915 7.220 1.00 95.88 199 ASP A O 1
ATOM 1530 N N . ARG A 1 200 ? -11.423 -7.273 7.697 1.00 95.00 200 ARG A N 1
ATOM 1531 C CA . ARG A 1 200 ? -11.388 -6.676 6.357 1.00 95.00 200 ARG A CA 1
ATOM 1532 C C . ARG A 1 200 ? -10.010 -6.137 6.000 1.00 95.00 200 ARG A C 1
ATOM 1534 O O . ARG A 1 200 ? -9.519 -6.431 4.909 1.00 95.00 200 ARG A O 1
ATOM 1541 N N . ILE A 1 201 ? -9.356 -5.410 6.906 1.00 96.25 201 ILE A N 1
ATOM 1542 C CA . ILE A 1 201 ? -7.984 -4.924 6.688 1.00 96.25 201 ILE A CA 1
ATOM 1543 C C . ILE A 1 201 ? -7.033 -6.101 6.452 1.00 96.25 201 ILE A C 1
ATOM 1545 O O . ILE A 1 201 ? -6.281 -6.105 5.474 1.00 96.25 201 ILE A O 1
ATOM 1549 N N . VAL A 1 202 ? -7.095 -7.132 7.298 1.00 96.75 202 VAL A N 1
ATOM 1550 C CA . VAL A 1 202 ? -6.239 -8.324 7.188 1.00 96.75 202 VAL A CA 1
ATOM 1551 C C . VAL A 1 202 ? -6.471 -9.058 5.865 1.00 96.75 202 VAL A C 1
ATOM 1553 O O . VAL A 1 202 ? -5.511 -9.511 5.232 1.00 96.75 202 VAL A O 1
ATOM 1556 N N . GLN A 1 203 ? -7.715 -9.138 5.390 1.00 95.38 203 GLN A N 1
ATOM 1557 C CA . GLN A 1 203 ? -8.043 -9.740 4.100 1.00 95.38 203 GLN A CA 1
ATOM 1558 C C . GLN A 1 203 ? -7.449 -8.951 2.922 1.00 95.38 203 GLN A C 1
ATOM 1560 O O . GLN A 1 203 ? -6.863 -9.552 2.017 1.00 95.38 203 GLN A O 1
ATOM 1565 N N . ILE A 1 204 ? -7.536 -7.614 2.943 1.00 94.56 204 ILE A N 1
ATOM 1566 C CA . ILE A 1 204 ? -6.923 -6.753 1.916 1.00 94.56 204 ILE A CA 1
ATOM 1567 C C . ILE A 1 204 ? -5.403 -6.940 1.915 1.00 94.56 204 ILE A C 1
ATOM 1569 O O . ILE A 1 204 ? -4.815 -7.188 0.862 1.00 94.56 204 ILE A O 1
ATOM 1573 N N . VAL A 1 205 ? -4.769 -6.890 3.091 1.00 95.19 205 VAL A N 1
ATOM 1574 C CA . VAL A 1 205 ? -3.322 -7.111 3.243 1.00 95.19 205 VAL A CA 1
ATOM 1575 C C . VAL A 1 205 ? -2.921 -8.485 2.711 1.00 95.19 205 VAL A C 1
ATOM 1577 O O . VAL A 1 205 ? -1.934 -8.608 1.988 1.00 95.19 205 VAL A O 1
ATOM 1580 N N . THR A 1 206 ? -3.698 -9.524 3.015 1.00 93.69 206 THR A N 1
ATOM 1581 C CA . THR A 1 206 ? -3.434 -10.889 2.544 1.00 93.69 206 THR A CA 1
ATOM 1582 C C . THR A 1 206 ? -3.432 -10.972 1.019 1.00 93.69 206 THR A C 1
ATOM 1584 O O . THR A 1 206 ? -2.510 -11.556 0.452 1.00 93.69 206 THR A O 1
ATOM 1587 N N . ASN A 1 207 ? -4.384 -10.325 0.342 1.00 92.62 207 ASN A N 1
ATOM 1588 C CA . ASN A 1 207 ? -4.403 -10.279 -1.122 1.00 92.62 207 ASN A CA 1
ATOM 1589 C C . ASN A 1 207 ? -3.292 -9.399 -1.702 1.00 92.62 207 ASN A C 1
ATOM 1591 O O . ASN A 1 207 ? -2.662 -9.778 -2.688 1.00 92.62 207 ASN A O 1
ATOM 1595 N N . LEU A 1 208 ? -2.987 -8.262 -1.070 1.00 91.62 208 LEU A N 1
ATOM 1596 C CA . LEU A 1 208 ? -1.880 -7.396 -1.481 1.00 91.62 208 LEU A CA 1
ATOM 1597 C C . LEU A 1 208 ? -0.534 -8.126 -1.470 1.00 91.62 208 LEU A C 1
ATOM 1599 O O . LEU A 1 208 ? 0.320 -7.855 -2.312 1.00 91.62 208 LEU A O 1
ATOM 1603 N N . ARG A 1 209 ? -0.338 -9.081 -0.557 1.00 90.69 209 ARG A N 1
ATOM 1604 C CA . ARG A 1 209 ? 0.881 -9.905 -0.491 1.00 90.69 209 ARG A CA 1
ATOM 1605 C C . ARG A 1 209 ? 1.056 -10.850 -1.678 1.00 90.69 209 ARG A C 1
ATOM 1607 O O . ARG A 1 209 ? 2.180 -11.264 -1.937 1.00 90.69 209 ARG A O 1
ATOM 1614 N N . LEU A 1 210 ? -0.021 -11.181 -2.391 1.00 90.75 210 LEU A N 1
ATOM 1615 C CA . LEU A 1 210 ? 0.018 -12.010 -3.605 1.00 90.75 210 LEU A CA 1
ATOM 1616 C C . LEU A 1 210 ? 0.432 -11.214 -4.850 1.00 90.75 210 LEU A C 1
ATOM 1618 O O . LEU A 1 210 ? 0.495 -11.756 -5.959 1.00 90.75 210 LEU A O 1
ATOM 1622 N N . LEU A 1 211 ? 0.676 -9.918 -4.669 1.00 90.56 211 LEU A N 1
ATOM 1623 C CA . LEU A 1 211 ? 1.122 -9.010 -5.700 1.00 90.56 211 LEU A CA 1
ATOM 1624 C C . LEU A 1 211 ? 2.551 -8.552 -5.406 1.00 90.56 211 LEU A C 1
ATOM 1626 O O . LEU A 1 211 ? 2.959 -8.358 -4.260 1.00 90.56 211 LEU A O 1
ATOM 1630 N N . GLU A 1 212 ? 3.311 -8.326 -6.461 1.00 87.69 212 GLU A N 1
ATOM 1631 C CA . GLU A 1 212 ? 4.658 -7.778 -6.476 1.00 87.69 212 GLU A CA 1
ATOM 1632 C C . GLU A 1 212 ? 4.690 -6.479 -7.260 1.00 87.69 212 GLU A C 1
ATOM 1634 O O . GLU A 1 212 ? 3.881 -6.278 -8.161 1.00 87.69 212 GLU A O 1
ATOM 1639 N N . VAL A 1 213 ? 5.621 -5.587 -6.920 1.00 87.56 213 VAL A N 1
ATOM 1640 C CA . VAL A 1 213 ? 5.841 -4.404 -7.750 1.00 87.56 213 VAL A CA 1
ATOM 1641 C C . VAL A 1 213 ? 6.439 -4.887 -9.069 1.00 87.56 213 VAL A C 1
ATOM 1643 O O . VAL A 1 213 ? 7.407 -5.649 -9.086 1.00 87.56 213 VAL A O 1
ATOM 1646 N N . CYS A 1 214 ? 5.831 -4.472 -10.178 1.00 88.50 214 CYS A N 1
ATOM 1647 C CA . CYS A 1 214 ? 6.338 -4.698 -11.521 1.00 88.50 214 CYS A CA 1
ATOM 1648 C C . CYS A 1 214 ? 7.812 -4.279 -11.562 1.00 88.50 214 CYS A C 1
ATOM 1650 O O . CYS A 1 214 ? 8.189 -3.278 -10.973 1.00 88.50 214 CYS A O 1
ATOM 1652 N N . ALA A 1 215 ? 8.662 -5.004 -12.264 1.00 85.06 215 ALA A N 1
ATOM 1653 C CA . ALA A 1 215 ? 10.073 -4.675 -12.391 1.00 85.06 215 ALA A CA 1
ATOM 1654 C C . ALA A 1 215 ? 10.350 -3.519 -13.362 1.00 85.06 215 ALA A C 1
ATOM 1656 O O . ALA A 1 215 ? 11.413 -2.916 -13.305 1.00 85.06 215 ALA A O 1
ATOM 1657 N N . GLY A 1 216 ? 9.429 -3.242 -14.291 1.00 88.44 216 GLY A N 1
ATOM 1658 C CA . GLY A 1 216 ? 9.784 -2.491 -15.496 1.00 88.44 216 GLY A CA 1
ATOM 1659 C C . GLY A 1 216 ? 10.830 -3.234 -16.340 1.00 88.44 216 GLY A C 1
ATOM 1660 O O . GLY A 1 216 ? 10.987 -4.450 -16.219 1.00 88.44 216 GLY A O 1
ATOM 1661 N N . MET A 1 217 ? 11.528 -2.499 -17.199 1.00 85.88 217 MET A N 1
ATOM 1662 C CA . MET A 1 217 ? 12.730 -2.949 -17.906 1.00 85.88 217 MET A CA 1
ATOM 1663 C C . MET A 1 217 ? 13.991 -2.423 -17.229 1.00 85.88 217 MET A C 1
ATOM 1665 O O . MET A 1 217 ? 13.982 -1.338 -16.645 1.00 85.88 217 MET A O 1
ATOM 1669 N N . ASP A 1 218 ? 15.094 -3.152 -17.351 1.00 77.62 218 ASP A N 1
ATOM 1670 C CA . ASP A 1 218 ? 16.377 -2.723 -16.803 1.00 77.62 218 ASP A CA 1
ATOM 1671 C C . ASP A 1 218 ? 17.147 -1.773 -17.739 1.00 77.62 218 ASP A C 1
ATOM 1673 O O . ASP A 1 218 ? 16.918 -1.699 -18.950 1.00 77.62 218 ASP A O 1
ATOM 1677 N N . LYS A 1 219 ? 18.089 -1.017 -17.161 1.00 72.06 219 LYS A N 1
ATOM 1678 C CA . LYS A 1 219 ? 18.895 0.005 -17.860 1.00 72.06 219 LYS A CA 1
ATOM 1679 C C . LYS A 1 219 ? 19.603 -0.497 -19.114 1.00 72.06 219 LYS A C 1
ATOM 1681 O O . LYS A 1 219 ? 19.873 0.286 -20.029 1.00 72.06 219 LYS A O 1
ATOM 1686 N N . THR A 1 220 ? 19.967 -1.771 -19.139 1.00 71.12 220 THR A N 1
ATOM 1687 C CA . THR A 1 220 ? 20.659 -2.386 -20.268 1.00 71.12 220 THR A CA 1
ATOM 1688 C C . THR A 1 220 ? 19.762 -2.517 -21.493 1.00 71.12 220 THR A C 1
ATOM 1690 O O . THR A 1 220 ? 20.261 -2.352 -22.605 1.00 71.12 220 THR A O 1
ATOM 1693 N N . GLU A 1 221 ? 18.458 -2.712 -21.294 1.00 72.12 221 GLU A N 1
ATOM 1694 C CA . GLU A 1 221 ? 17.475 -2.939 -22.356 1.00 72.12 221 GLU A CA 1
ATOM 1695 C C . GLU A 1 221 ? 16.854 -1.632 -22.890 1.00 72.12 221 GLU A C 1
ATOM 1697 O O . GLU A 1 221 ? 16.616 -1.496 -24.090 1.00 72.12 221 GLU A O 1
ATOM 1702 N N . PHE A 1 222 ? 16.626 -0.622 -22.040 1.00 71.25 222 PHE A N 1
ATOM 1703 C CA . PHE A 1 222 ? 15.651 0.428 -22.378 1.00 71.25 222 PHE A CA 1
ATOM 1704 C C . PHE A 1 222 ? 16.175 1.698 -23.069 1.00 71.25 222 PHE A C 1
ATOM 1706 O O . PHE A 1 222 ? 15.402 2.632 -23.296 1.00 71.25 222 PHE A O 1
ATOM 1713 N N . LYS A 1 223 ? 17.464 1.781 -23.425 1.00 75.56 223 LYS A N 1
ATOM 1714 C CA . LYS A 1 223 ? 18.096 3.039 -23.892 1.00 75.56 223 LYS A CA 1
ATOM 1715 C C . LYS A 1 223 ? 17.402 3.712 -25.091 1.00 75.56 223 LYS A C 1
ATOM 1717 O O . LYS A 1 223 ? 17.525 4.923 -25.243 1.00 75.56 223 LYS A O 1
ATOM 1722 N N . ASN A 1 224 ? 16.654 2.956 -25.896 1.00 78.25 224 ASN A N 1
ATOM 1723 C CA . ASN A 1 224 ? 15.964 3.446 -27.095 1.00 78.25 224 ASN A CA 1
ATOM 1724 C C . ASN A 1 224 ? 14.483 3.815 -26.876 1.00 78.25 224 ASN A C 1
ATOM 1726 O O . ASN A 1 224 ? 13.832 4.275 -27.808 1.00 78.25 224 ASN A O 1
ATOM 1730 N N . TYR A 1 225 ? 13.934 3.622 -25.673 1.00 73.19 225 TYR A N 1
ATOM 1731 C CA . TYR A 1 225 ? 12.484 3.679 -25.431 1.00 73.19 225 TYR A CA 1
ATOM 1732 C C . TYR A 1 225 ? 12.016 4.945 -24.712 1.00 73.19 225 TYR A C 1
ATOM 1734 O O . TYR A 1 225 ? 10.875 5.005 -24.266 1.00 73.19 225 TYR A O 1
ATOM 1742 N N . THR A 1 226 ? 12.859 5.975 -24.612 1.00 70.50 226 THR A N 1
ATOM 1743 C CA . THR A 1 226 ? 12.669 7.145 -23.730 1.00 70.50 226 THR A CA 1
ATOM 1744 C C . THR A 1 226 ? 11.337 7.896 -23.894 1.00 70.50 226 THR A C 1
ATOM 1746 O O . THR A 1 226 ? 10.905 8.560 -22.957 1.00 70.50 226 THR A O 1
ATOM 1749 N N . SER A 1 227 ? 10.630 7.765 -25.022 1.00 82.12 227 SER A N 1
ATOM 1750 C CA . SER A 1 227 ? 9.296 8.352 -25.245 1.00 82.12 227 SER A CA 1
ATOM 1751 C C . SER A 1 227 ? 8.138 7.610 -24.556 1.00 82.12 227 SER A C 1
ATOM 1753 O O . SER A 1 227 ? 7.083 8.204 -24.291 1.00 82.12 227 SER A O 1
ATOM 1755 N N . ASN A 1 228 ? 8.311 6.319 -24.262 1.00 82.69 228 ASN A N 1
ATOM 1756 C CA . ASN A 1 228 ? 7.214 5.389 -23.956 1.00 82.69 228 ASN A CA 1
ATOM 1757 C C . ASN A 1 228 ? 7.006 5.156 -22.453 1.00 82.69 228 ASN A C 1
ATOM 1759 O O . ASN A 1 228 ? 6.150 4.373 -22.045 1.00 82.69 228 ASN A O 1
ATOM 1763 N N . GLY A 1 229 ? 7.780 5.841 -21.618 1.00 85.44 229 GLY A N 1
ATOM 1764 C CA . GLY A 1 229 ? 7.881 5.511 -20.210 1.00 85.44 229 GLY A CA 1
ATOM 1765 C C . GLY A 1 229 ? 8.687 6.520 -19.418 1.00 85.44 229 GLY A C 1
ATOM 1766 O O . GLY A 1 229 ? 9.018 7.599 -19.911 1.00 85.44 229 GLY A O 1
ATOM 1767 N N . VAL A 1 230 ? 8.968 6.155 -18.176 1.00 85.69 230 VAL A N 1
ATOM 1768 C CA . VAL A 1 230 ? 9.718 6.954 -17.211 1.00 85.69 230 VAL A CA 1
ATOM 1769 C C . VAL A 1 230 ? 10.811 6.081 -16.613 1.00 85.69 230 VAL A C 1
ATOM 1771 O O . VAL A 1 230 ? 10.589 4.903 -16.333 1.00 85.69 230 VAL A O 1
ATOM 1774 N N . VAL A 1 231 ? 11.998 6.663 -16.445 1.00 83.50 231 VAL A N 1
ATOM 1775 C CA . VAL A 1 231 ? 13.078 6.043 -15.678 1.00 83.50 231 VAL A CA 1
ATOM 1776 C C . VAL A 1 231 ? 12.866 6.389 -14.213 1.00 83.50 231 VAL A C 1
ATOM 1778 O O . VAL A 1 231 ? 12.939 7.554 -13.831 1.00 83.50 231 VAL A O 1
ATOM 1781 N N . GLU A 1 232 ? 12.608 5.375 -13.403 1.00 74.38 232 GLU A N 1
ATOM 1782 C CA . GLU A 1 232 ? 12.542 5.482 -11.955 1.00 74.38 232 GLU A CA 1
ATOM 1783 C C . GLU A 1 232 ? 13.855 4.970 -11.367 1.00 74.38 232 GLU A C 1
ATOM 1785 O O . GLU A 1 232 ? 14.281 3.840 -11.633 1.00 74.38 232 GLU A O 1
ATOM 1790 N N . GLY A 1 233 ? 14.512 5.813 -10.572 1.00 71.06 233 GLY A N 1
ATOM 1791 C CA . GLY A 1 233 ? 15.598 5.364 -9.710 1.00 71.06 233 GLY A CA 1
ATOM 1792 C C . GLY A 1 233 ? 15.058 4.493 -8.580 1.00 71.06 233 GLY A C 1
ATOM 1793 O O . GLY A 1 233 ? 13.873 4.546 -8.249 1.00 71.06 233 GLY A O 1
ATOM 1794 N N . ASP A 1 234 ? 15.940 3.720 -7.957 1.00 69.00 234 ASP A N 1
ATOM 1795 C CA . ASP A 1 234 ? 15.605 2.885 -6.806 1.00 69.00 234 ASP A CA 1
ATOM 1796 C C . ASP A 1 234 ? 15.410 3.699 -5.512 1.00 69.00 234 ASP A C 1
ATOM 1798 O O . ASP A 1 234 ? 16.094 3.508 -4.504 1.00 69.00 234 ASP A O 1
ATOM 1802 N N . LEU A 1 235 ? 14.477 4.655 -5.544 1.00 61.69 235 LEU A N 1
ATOM 1803 C CA . LEU A 1 235 ? 14.132 5.519 -4.410 1.00 61.69 235 LEU A CA 1
ATOM 1804 C C . LEU A 1 235 ? 13.655 4.698 -3.205 1.00 61.69 235 LEU A C 1
ATOM 1806 O O . LEU A 1 235 ? 13.858 5.091 -2.058 1.00 61.69 235 LEU A O 1
ATOM 1810 N N . PHE A 1 236 ? 13.075 3.529 -3.472 1.00 64.38 236 PHE A N 1
ATOM 1811 C CA . PHE A 1 236 ? 12.519 2.620 -2.473 1.00 64.38 236 PHE A CA 1
ATOM 1812 C C . PHE A 1 236 ? 13.478 1.481 -2.106 1.00 64.38 236 PHE A C 1
ATOM 1814 O O . PHE A 1 236 ? 13.119 0.601 -1.316 1.00 64.38 236 PHE A O 1
ATOM 1821 N N . LYS A 1 237 ? 14.712 1.515 -2.639 1.00 64.06 237 LYS A N 1
ATOM 1822 C CA . LYS A 1 237 ? 15.784 0.547 -2.375 1.00 64.06 237 LYS A CA 1
ATOM 1823 C C . LYS A 1 237 ? 15.302 -0.905 -2.520 1.00 64.06 237 LYS A C 1
ATOM 1825 O O . LYS A 1 237 ? 15.583 -1.782 -1.696 1.00 64.06 237 LYS A O 1
ATOM 1830 N N . GLU A 1 238 ? 14.477 -1.153 -3.527 1.00 65.31 238 GLU A N 1
ATOM 1831 C CA . GLU A 1 238 ? 14.048 -2.470 -3.929 1.00 65.31 238 GLU A CA 1
ATOM 1832 C C . GLU A 1 238 ? 15.247 -3.244 -4.469 1.00 65.31 238 GLU A C 1
ATOM 1834 O O . GLU A 1 238 ? 15.802 -2.927 -5.512 1.00 65.31 238 GLU A O 1
ATOM 1839 N N . CYS A 1 239 ? 15.614 -4.339 -3.799 1.00 57.03 239 CYS A N 1
ATOM 1840 C CA . CYS A 1 239 ? 16.822 -5.115 -4.107 1.00 57.03 239 CYS A CA 1
ATOM 1841 C C . CYS A 1 239 ? 16.927 -5.635 -5.552 1.00 57.03 239 CYS A C 1
ATOM 1843 O O . CYS A 1 239 ? 17.942 -6.230 -5.908 1.00 57.03 239 CYS A O 1
ATOM 1845 N N . ARG A 1 240 ? 15.870 -5.487 -6.354 1.00 65.50 240 ARG A N 1
ATOM 1846 C CA . ARG A 1 240 ? 15.782 -6.011 -7.708 1.00 65.50 240 ARG A CA 1
ATOM 1847 C C . ARG A 1 240 ? 16.480 -5.116 -8.732 1.00 65.50 240 ARG A C 1
ATOM 1849 O O . ARG A 1 240 ? 17.066 -5.668 -9.655 1.00 65.50 240 ARG A O 1
ATOM 1856 N N . TYR A 1 241 ? 16.470 -3.784 -8.582 1.00 66.00 241 TYR A N 1
ATOM 1857 C CA . TYR A 1 241 ? 16.975 -2.880 -9.626 1.00 66.00 241 TYR A CA 1
ATOM 1858 C C . TYR A 1 241 ? 17.489 -1.560 -9.063 1.00 66.00 241 TYR A C 1
ATOM 1860 O O . TYR A 1 241 ? 16.855 -0.996 -8.191 1.00 66.00 241 TYR A O 1
ATOM 1868 N N . ARG A 1 242 ? 18.584 -1.023 -9.624 1.00 71.25 242 ARG A N 1
ATOM 1869 C CA . ARG A 1 242 ? 19.074 0.336 -9.302 1.00 71.25 242 ARG A CA 1
ATOM 1870 C C . ARG A 1 242 ? 18.316 1.441 -10.042 1.00 71.25 242 ARG A C 1
ATOM 1872 O O . ARG A 1 242 ? 18.145 2.535 -9.516 1.00 71.25 242 ARG A O 1
ATOM 1879 N N . GLU A 1 243 ? 17.918 1.157 -11.279 1.00 77.12 243 GLU A N 1
ATOM 1880 C CA . GLU A 1 243 ? 17.140 2.034 -12.154 1.00 77.12 243 GLU A CA 1
ATOM 1881 C C . GLU A 1 243 ? 16.261 1.148 -13.039 1.00 77.12 243 GLU A C 1
ATOM 1883 O O . GLU A 1 243 ? 16.749 0.168 -13.612 1.00 77.12 243 GLU A O 1
ATOM 1888 N N . THR A 1 244 ? 14.981 1.491 -13.154 1.00 79.00 244 THR A N 1
ATOM 1889 C CA . THR A 1 244 ? 14.009 0.764 -13.980 1.00 79.00 244 THR A CA 1
ATOM 1890 C C . THR A 1 244 ? 13.314 1.720 -14.927 1.00 79.00 244 THR A C 1
ATOM 1892 O O . THR A 1 244 ? 13.024 2.856 -14.567 1.00 79.00 244 THR A O 1
ATOM 1895 N N . PHE A 1 245 ? 13.031 1.271 -16.143 1.00 86.44 245 PHE A N 1
ATOM 1896 C CA . PHE A 1 245 ? 12.155 1.985 -17.057 1.00 86.44 245 PHE A CA 1
ATOM 1897 C C . PHE A 1 245 ? 10.776 1.353 -17.039 1.00 86.44 245 PHE A C 1
ATOM 1899 O O . PHE A 1 245 ? 10.615 0.162 -17.315 1.00 86.44 245 PHE A O 1
ATOM 1906 N N . ARG A 1 246 ? 9.767 2.154 -16.722 1.00 88.06 246 ARG A N 1
ATOM 1907 C CA . ARG A 1 246 ? 8.373 1.718 -16.687 1.00 88.06 246 ARG A CA 1
ATOM 1908 C C . ARG A 1 246 ? 7.592 2.374 -17.799 1.00 88.06 246 ARG A C 1
ATOM 1910 O O . ARG A 1 246 ? 7.727 3.573 -18.024 1.00 88.06 246 ARG A O 1
ATOM 1917 N N . SER A 1 247 ? 6.716 1.603 -18.437 1.00 88.88 247 SER A N 1
ATOM 1918 C CA . SER A 1 247 ? 5.690 2.174 -19.308 1.00 88.88 247 SER A CA 1
ATOM 1919 C C . SER A 1 247 ? 4.847 3.200 -18.541 1.00 88.88 247 SER A C 1
ATOM 1921 O O . SER A 1 247 ? 4.534 2.989 -17.368 1.00 88.88 247 SER A O 1
ATOM 1923 N N . LYS A 1 248 ? 4.389 4.255 -19.224 1.00 87.50 248 LYS A N 1
ATOM 1924 C CA . LYS A 1 248 ? 3.389 5.202 -18.683 1.00 87.50 248 LYS A CA 1
ATOM 1925 C C . LYS A 1 248 ? 2.070 4.519 -18.296 1.00 87.50 248 LYS A C 1
ATOM 1927 O O . LYS A 1 248 ? 1.305 5.063 -17.513 1.00 87.50 248 LYS A O 1
ATOM 1932 N N . THR A 1 249 ? 1.809 3.336 -18.849 1.00 87.69 249 THR A N 1
ATOM 1933 C CA . THR A 1 249 ? 0.623 2.503 -18.591 1.00 87.69 249 THR A CA 1
ATOM 1934 C C . THR A 1 249 ? 0.932 1.303 -17.691 1.00 87.69 249 THR A C 1
ATOM 1936 O O . THR A 1 249 ? 0.179 0.331 -17.657 1.00 87.69 249 THR A O 1
ATOM 1939 N N . CYS A 1 250 ? 2.064 1.319 -16.980 1.00 87.56 250 CYS A N 1
ATOM 1940 C CA . CYS A 1 250 ? 2.470 0.219 -16.115 1.00 87.56 250 CYS A CA 1
ATOM 1941 C C . CYS A 1 250 ? 1.406 -0.061 -15.047 1.00 87.56 250 CYS A C 1
ATOM 1943 O O . CYS A 1 250 ? 1.095 0.797 -14.231 1.00 87.56 250 CYS A O 1
ATOM 1945 N N . SER A 1 251 ? 0.936 -1.307 -14.973 1.00 85.00 251 SER A N 1
ATOM 1946 C CA . SER A 1 251 ? -0.027 -1.752 -13.958 1.00 85.00 251 SER A CA 1
ATOM 1947 C C . SER A 1 251 ? 0.509 -1.777 -12.522 1.00 85.00 251 SER A C 1
ATOM 1949 O O . SER A 1 251 ? -0.163 -2.387 -11.710 1.00 85.00 251 SER A O 1
ATOM 1951 N N . LEU A 1 252 ? 1.686 -1.189 -12.241 1.00 86.69 252 LEU A N 1
ATOM 1952 C CA . LEU A 1 252 ? 2.486 -1.096 -10.996 1.00 86.69 252 LEU A CA 1
ATOM 1953 C C . LEU A 1 252 ? 2.623 -2.358 -10.136 1.00 86.69 252 LEU A C 1
ATOM 1955 O O . LEU A 1 252 ? 3.745 -2.721 -9.804 1.00 86.69 252 LEU A O 1
ATOM 1959 N N . LEU A 1 253 ? 1.534 -3.039 -9.805 1.00 90.00 253 LEU A N 1
ATOM 1960 C CA . LEU A 1 253 ? 1.509 -4.353 -9.193 1.00 90.00 253 LEU A CA 1
ATOM 1961 C C . LEU A 1 253 ? 1.193 -5.442 -10.225 1.00 90.00 253 LEU A C 1
ATOM 1963 O O . LEU A 1 253 ? 0.367 -5.278 -11.121 1.00 90.00 253 LEU A O 1
ATOM 1967 N N . VAL A 1 254 ? 1.852 -6.581 -10.075 1.00 90.12 254 VAL A N 1
ATOM 1968 C CA . VAL A 1 254 ? 1.642 -7.799 -10.859 1.00 90.12 254 VAL A CA 1
ATOM 1969 C C . VAL A 1 254 ? 1.541 -8.990 -9.916 1.00 90.12 254 VAL A C 1
ATOM 1971 O O . VAL A 1 254 ? 2.104 -8.939 -8.829 1.00 90.12 254 VAL A O 1
ATOM 1974 N N . PRO A 1 255 ? 0.857 -10.084 -10.279 1.00 90.31 255 PRO A N 1
ATOM 1975 C CA . PRO A 1 255 ? 0.894 -11.299 -9.467 1.00 90.31 255 PRO A CA 1
ATOM 1976 C C . PRO A 1 255 ? 2.334 -11.774 -9.227 1.00 90.31 255 PRO A C 1
ATOM 1978 O O . PRO A 1 255 ? 3.127 -11.739 -10.161 1.00 90.31 255 PRO A O 1
ATOM 1981 N N . THR A 1 256 ? 2.648 -12.296 -8.036 1.00 86.38 256 THR A N 1
ATOM 1982 C CA . THR A 1 256 ? 4.007 -12.727 -7.617 1.00 86.38 256 THR A CA 1
ATOM 1983 C C . THR A 1 256 ? 4.728 -13.664 -8.593 1.00 86.38 256 THR A C 1
ATOM 1985 O O . THR A 1 256 ? 5.950 -13.720 -8.635 1.00 86.38 256 THR A O 1
ATOM 1988 N N . ARG A 1 257 ? 3.983 -14.405 -9.418 1.00 86.94 257 ARG A N 1
ATOM 1989 C CA . ARG A 1 257 ? 4.545 -15.270 -10.469 1.00 86.94 257 ARG A CA 1
ATOM 1990 C C . ARG A 1 257 ? 5.122 -14.511 -11.673 1.00 86.94 257 ARG A C 1
ATOM 1992 O O . ARG A 1 257 ? 5.769 -15.126 -12.514 1.00 86.94 257 ARG A O 1
ATOM 1999 N N . TYR A 1 258 ? 4.852 -13.214 -11.797 1.00 88.06 258 TYR A N 1
ATOM 2000 C CA . TYR A 1 258 ? 5.305 -12.370 -12.895 1.00 88.06 258 TYR A CA 1
ATOM 2001 C C . TYR A 1 258 ? 6.268 -11.307 -12.395 1.00 88.06 258 TYR A C 1
ATOM 2003 O O . TYR A 1 258 ? 6.070 -10.696 -11.352 1.00 88.06 258 TYR A O 1
ATOM 2011 N N . TRP A 1 259 ? 7.282 -11.041 -13.210 1.00 85.94 259 TRP A N 1
ATOM 2012 C CA . TRP A 1 259 ? 8.257 -9.995 -12.931 1.00 85.94 259 TRP A CA 1
ATOM 2013 C C . TRP A 1 259 ? 7.841 -8.657 -13.538 1.00 85.94 259 TRP A C 1
ATOM 2015 O O . TRP A 1 259 ? 8.114 -7.612 -12.963 1.00 85.94 259 TRP A O 1
ATOM 2025 N N . ARG A 1 260 ? 7.167 -8.665 -14.692 1.00 89.81 260 ARG A N 1
ATOM 2026 C CA . ARG A 1 260 ? 6.784 -7.468 -15.452 1.00 89.81 260 ARG A CA 1
ATOM 2027 C C . ARG A 1 260 ? 5.291 -7.511 -15.767 1.00 89.81 260 ARG A C 1
ATOM 2029 O O . ARG A 1 260 ? 4.716 -8.585 -15.938 1.00 89.81 260 ARG A O 1
ATOM 2036 N N . CYS A 1 261 ? 4.657 -6.343 -15.850 1.00 90.88 261 CYS A N 1
ATOM 2037 C CA . CYS A 1 261 ? 3.299 -6.242 -16.379 1.00 90.88 261 CYS A CA 1
ATOM 2038 C C . CYS A 1 261 ? 3.330 -6.381 -17.906 1.00 90.88 261 CYS A C 1
ATOM 2040 O O . CYS A 1 261 ? 4.391 -6.279 -18.529 1.00 90.88 261 CYS A O 1
ATOM 2042 N N . ILE A 1 262 ? 2.165 -6.597 -18.518 1.00 90.75 262 ILE A N 1
ATOM 2043 C CA . ILE A 1 262 ? 2.073 -6.808 -19.966 1.00 90.75 262 ILE A CA 1
ATOM 2044 C C . ILE A 1 262 ? 2.600 -5.604 -20.759 1.00 90.75 262 ILE A C 1
ATOM 2046 O O . ILE A 1 262 ? 3.277 -5.782 -21.763 1.00 90.75 262 ILE A O 1
ATOM 2050 N N . GLU A 1 263 ? 2.371 -4.386 -20.267 1.00 90.81 263 GLU A N 1
ATOM 2051 C CA . GLU A 1 263 ? 2.820 -3.151 -20.912 1.00 90.81 263 GLU A CA 1
ATOM 2052 C C . GLU A 1 263 ? 4.342 -2.987 -20.832 1.00 90.81 263 GLU A C 1
ATOM 2054 O O . GLU A 1 263 ? 4.981 -2.699 -21.838 1.00 90.81 263 GLU A O 1
ATOM 2059 N N . CYS A 1 264 ? 4.949 -3.264 -19.674 1.00 89.38 264 CYS A N 1
ATOM 2060 C CA . CYS A 1 264 ? 6.408 -3.252 -19.528 1.00 89.38 264 CYS A CA 1
ATOM 2061 C C . CYS A 1 264 ? 7.107 -4.425 -20.232 1.00 89.38 264 CYS A C 1
ATOM 2063 O O . CYS A 1 264 ? 8.321 -4.387 -20.373 1.00 89.38 264 CYS A O 1
ATOM 2065 N N . SER A 1 265 ? 6.372 -5.465 -20.638 1.00 89.56 265 SER A N 1
ATOM 2066 C CA . SER A 1 265 ? 6.929 -6.618 -21.364 1.00 89.56 265 SER A CA 1
ATOM 2067 C C . SER A 1 265 ? 6.924 -6.442 -22.888 1.00 89.56 265 SER A C 1
ATOM 2069 O O . SER A 1 265 ? 7.517 -7.259 -23.582 1.00 89.56 265 SER A O 1
ATOM 2071 N N . LYS A 1 266 ? 6.203 -5.439 -23.414 1.00 85.81 266 LYS A N 1
ATOM 2072 C CA . LYS A 1 266 ? 6.109 -5.131 -24.858 1.00 85.81 266 LYS A CA 1
ATOM 2073 C C . LYS A 1 266 ? 7.161 -4.134 -25.339 1.00 85.81 266 LYS A C 1
ATOM 2075 O O . LYS A 1 266 ? 7.325 -3.968 -26.546 1.00 85.81 266 LYS A O 1
ATOM 2080 N N . LEU A 1 267 ? 7.751 -3.403 -24.401 1.00 79.12 267 LEU A N 1
ATOM 2081 C CA . LEU A 1 267 ? 8.865 -2.502 -24.649 1.00 79.12 267 LEU A CA 1
ATOM 2082 C C . LEU A 1 267 ? 10.124 -3.360 -24.815 1.00 79.12 267 LEU A C 1
ATOM 2084 O O . LEU A 1 267 ? 10.896 -3.059 -25.748 1.00 79.12 267 LEU A O 1
#

Radius of gyration: 29.33 Å; chains: 1; bounding box: 64×70×104 Å

Sequence (267 aa):
MIIGNVPGVAGDNVDEEDNVSALEEVSLQDIVGAVEDTADEDFIADVCPSPSSVPQHDYAKPASDHSVSEISSVISPASDSCFSPSPQPPPTPQKEPESPVFLAPLPPDISTRLLFEVRNKLFQMLPYYFTSVVDNRGIHVLMVGRRESKAVKRELFVSSGGDVRIEVHGQEYATHSVLQDVMEQKPLLNEQDIGYFVDRIVQIVTNLRLLEVCAGMDKTEFKNYTSNGVVEGDLFKECRYRETFRSKTCSLLVPTRYWRCIECSKL

Foldseek 3Di:
DDDDDDDDDDDDDDDDDDPPDDDDPDDPVNVLVPPDDPDDDDDPPPDPPDPDDDDDDDDDDDDDDDDDDDDDDDDDDDDDDDDDDDDDDDDDPDDDPDPDPPDDDDPQDPLQVLQVVLQVVLVVLPPPQWHWDDDNFFIKIFRADPDPQSFGQKIWTAGLQQQIWIDGPNHTQDDDPLCVVLRVDRDHDDPVCSVVNSVSVSVSNVSVVQKDFAQQAAPVPCPPPPVFFDKDAPPRVDVRHRIHTHGPPFSRIDGPVDNHDPSSVVD

Organism: NCBI:txid407009

Secondary structure (DSSP, 8-state):
---------------------------HHHHTT-------S------------PPP--PPPPP--------------------PPPPPPPPPP---------PPPPPPPHHHHHHHHHHHHHHHHS-TTEEEEE-SSEEEEEEE-SSS---EEEEEEEETT--EEEEETTEE-PPPHHHHHHHSS-----SS-HHHHHHHHHHHHHHHTTEEE---EETTT-TT-TTSEEEEE-TT--TT-SEEEEETT--SEEETT-SS-TTTT--